Protein AF-A0A0C9XMC8-F1 (afdb_monomer_lite)

Radius of gyration: 44.48 Å; chains: 1; bounding box: 107×47×131 Å

Organism: NCBI:txid1095629

pLDDT: mean 71.6, std 22.13, range [30.22, 98.0]

Structure (mmCIF, N/CA/C/O backbone):
data_AF-A0A0C9XMC8-F1
#
_entry.id   AF-A0A0C9XMC8-F1
#
loop_
_atom_site.group_PDB
_atom_site.id
_atom_site.type_symbol
_atom_site.label_atom_id
_atom_site.label_alt_id
_atom_site.label_comp_id
_atom_site.label_asym_id
_atom_site.label_entity_id
_atom_site.label_seq_id
_atom_site.pdbx_PDB_ins_code
_atom_site.Cartn_x
_atom_site.Cartn_y
_atom_site.Cartn_z
_atom_site.occupancy
_atom_site.B_iso_or_equiv
_atom_site.auth_seq_id
_atom_site.auth_comp_id
_atom_site.auth_asym_id
_atom_site.auth_atom_id
_atom_site.pdbx_PDB_model_num
ATOM 1 N N . MET A 1 1 ? -5.972 -14.974 -23.948 1.00 45.59 1 MET A N 1
ATOM 2 C CA . MET A 1 1 ? -4.633 -14.957 -24.585 1.00 45.59 1 MET A CA 1
ATOM 3 C C . MET A 1 1 ? -3.769 -16.011 -23.900 1.00 45.59 1 MET A C 1
ATOM 5 O O . MET A 1 1 ? -3.705 -15.990 -22.681 1.00 45.59 1 MET A O 1
ATOM 9 N N . LYS A 1 2 ? -3.179 -16.973 -24.629 1.00 51.84 2 LYS A N 1
ATOM 10 C CA . LYS A 1 2 ? -2.285 -17.983 -24.025 1.00 51.84 2 LYS A CA 1
ATOM 11 C C . LYS A 1 2 ? -0.935 -17.328 -23.718 1.00 51.84 2 LYS A C 1
ATOM 13 O O . LYS A 1 2 ? -0.284 -16.834 -24.636 1.00 51.84 2 LYS A O 1
ATOM 18 N N . GLU A 1 3 ? -0.540 -17.293 -22.449 1.00 56.00 3 GLU A N 1
ATOM 19 C CA . GLU A 1 3 ? 0.752 -16.744 -22.026 1.00 56.00 3 GLU A CA 1
ATOM 20 C C . GLU A 1 3 ? 1.892 -17.591 -22.616 1.00 56.00 3 GLU A C 1
ATOM 22 O O . GLU A 1 3 ? 1.978 -18.793 -22.362 1.00 56.00 3 GLU A O 1
ATOM 27 N N . LYS A 1 4 ? 2.755 -16.989 -23.447 1.00 62.94 4 LYS A N 1
ATOM 28 C CA . LYS A 1 4 ? 3.927 -17.680 -24.005 1.00 62.94 4 LYS A CA 1
ATOM 29 C C . LYS A 1 4 ? 5.036 -17.725 -22.946 1.00 62.94 4 LYS A C 1
ATOM 31 O O . LYS A 1 4 ? 5.539 -16.684 -22.524 1.00 62.94 4 LYS A O 1
ATOM 36 N N . LEU A 1 5 ? 5.416 -18.930 -22.525 1.00 68.81 5 LEU A N 1
ATOM 37 C CA . LEU A 1 5 ? 6.548 -19.177 -21.628 1.00 68.81 5 LEU A CA 1
ATOM 38 C C . LEU A 1 5 ? 7.837 -19.339 -22.446 1.00 68.81 5 LEU A C 1
ATOM 40 O O . LEU A 1 5 ? 7.847 -20.063 -23.442 1.00 68.81 5 LEU A O 1
ATOM 44 N N . ALA A 1 6 ? 8.927 -18.700 -22.014 1.00 74.00 6 ALA A N 1
ATOM 45 C CA . ALA A 1 6 ? 10.247 -18.824 -22.635 1.00 74.00 6 ALA A CA 1
ATOM 46 C C . ALA A 1 6 ? 11.312 -19.105 -21.566 1.00 74.00 6 ALA A C 1
ATOM 48 O O . ALA A 1 6 ? 11.229 -18.605 -20.448 1.00 74.00 6 ALA A O 1
ATOM 49 N N . CYS A 1 7 ? 12.327 -19.916 -21.873 1.00 83.12 7 CYS A N 1
ATOM 50 C CA . CYS A 1 7 ? 13.406 -20.176 -20.920 1.00 83.12 7 CYS A CA 1
ATOM 51 C C . CYS A 1 7 ? 14.467 -19.068 -20.937 1.00 83.12 7 CYS A C 1
ATOM 53 O O . CYS A 1 7 ? 14.731 -18.467 -21.982 1.00 83.12 7 CYS A O 1
ATOM 55 N N . SER A 1 8 ? 15.128 -18.852 -19.795 1.00 79.50 8 SER A N 1
ATOM 56 C CA . SER A 1 8 ? 16.166 -17.819 -19.626 1.00 79.50 8 SER A CA 1
ATOM 57 C C . SER A 1 8 ? 17.253 -17.873 -20.706 1.00 79.50 8 SER A C 1
ATOM 59 O O . SER A 1 8 ? 17.613 -16.850 -21.278 1.00 79.50 8 SER A O 1
ATOM 61 N N . ARG A 1 9 ? 17.712 -19.074 -21.077 1.00 76.00 9 ARG A N 1
ATOM 62 C CA . ARG A 1 9 ? 18.725 -19.265 -22.131 1.00 76.00 9 ARG A CA 1
ATOM 63 C C . ARG A 1 9 ? 18.250 -18.849 -23.522 1.00 76.00 9 ARG A C 1
ATOM 65 O O . ARG A 1 9 ? 19.042 -18.321 -24.301 1.00 76.00 9 ARG A O 1
ATOM 72 N N . CYS A 1 10 ? 16.989 -19.102 -23.864 1.00 80.12 10 CYS A N 1
ATOM 73 C CA . CYS A 1 10 ? 16.450 -18.681 -25.160 1.00 80.12 10 CYS A CA 1
ATOM 74 C C . CYS A 1 10 ? 16.276 -17.160 -25.206 1.00 80.12 10 CYS A C 1
ATOM 76 O O . CYS A 1 10 ? 16.631 -16.555 -26.210 1.00 80.12 10 CYS A O 1
ATOM 78 N N . ILE A 1 11 ? 15.870 -16.545 -24.089 1.00 76.94 11 ILE A N 1
ATOM 79 C CA . ILE A 1 11 ? 15.802 -15.084 -23.945 1.00 76.94 11 ILE A CA 1
ATOM 80 C C . ILE A 1 11 ? 17.193 -14.460 -24.129 1.00 76.94 11 ILE A C 1
ATOM 82 O O . ILE A 1 11 ? 17.361 -13.580 -24.967 1.00 76.94 11 ILE A O 1
ATOM 86 N N . SER A 1 12 ? 18.216 -14.956 -23.423 1.00 76.56 12 SER A N 1
ATOM 87 C CA . SER A 1 12 ? 19.584 -14.421 -23.520 1.00 76.56 12 SER A CA 1
ATOM 88 C C . SER A 1 12 ? 20.231 -14.605 -24.894 1.00 76.56 12 SER A C 1
ATOM 90 O O . SER A 1 12 ? 21.134 -13.852 -25.240 1.00 76.56 12 SER A O 1
ATOM 92 N N . SER A 1 13 ? 19.800 -15.604 -25.669 1.00 72.69 13 SER A N 1
ATOM 93 C CA . SER A 1 13 ? 20.339 -15.879 -27.009 1.00 72.69 13 SER A CA 1
ATOM 94 C C . SER A 1 13 ? 19.481 -15.333 -28.152 1.00 72.69 13 SER A C 1
ATOM 96 O O . SER A 1 13 ? 19.844 -15.537 -29.306 1.00 72.69 13 SER A O 1
ATOM 98 N N . GLY A 1 14 ? 18.353 -14.675 -27.857 1.00 70.44 14 GLY A N 1
ATOM 99 C CA . GLY A 1 14 ? 17.421 -14.174 -28.874 1.00 70.44 14 GLY A CA 1
ATOM 100 C C . GLY A 1 14 ? 16.811 -15.267 -29.761 1.00 70.44 14 GLY A C 1
ATOM 101 O O . GLY A 1 14 ? 16.348 -14.977 -30.858 1.00 70.44 14 GLY A O 1
ATOM 102 N N . ALA A 1 15 ? 16.839 -16.525 -29.317 1.00 70.50 15 ALA A N 1
ATOM 103 C CA . ALA A 1 15 ? 16.387 -17.669 -30.100 1.00 70.50 15 ALA A CA 1
ATOM 104 C C . ALA A 1 15 ? 14.939 -18.041 -29.770 1.00 70.50 15 ALA A C 1
ATOM 106 O O . ALA A 1 15 ? 14.489 -17.894 -28.630 1.00 70.50 15 ALA A O 1
ATOM 107 N N . GLU A 1 16 ? 14.227 -18.595 -30.751 1.00 75.69 16 GLU A N 1
ATOM 108 C CA . GLU A 1 16 ? 12.848 -19.033 -30.560 1.00 75.69 16 GLU A CA 1
ATOM 109 C C . GLU A 1 16 ? 12.764 -20.159 -29.513 1.00 75.69 16 GLU A C 1
ATOM 111 O O . GLU A 1 16 ? 13.462 -21.175 -29.585 1.00 75.69 16 GLU A O 1
ATOM 116 N N . CYS A 1 17 ? 11.915 -19.959 -28.502 1.00 77.31 17 CYS A N 1
ATOM 117 C CA . CYS A 1 17 ? 11.718 -20.915 -27.420 1.00 77.31 17 CYS A CA 1
ATOM 118 C C . CYS A 1 17 ? 10.438 -21.714 -27.663 1.00 77.31 17 CYS A C 1
ATOM 120 O O . CYS A 1 17 ? 9.347 -21.288 -27.285 1.00 77.31 17 CYS A O 1
ATOM 122 N N . GLN A 1 18 ? 10.572 -22.879 -28.294 1.00 78.31 18 GLN A N 1
ATOM 123 C CA . GLN A 1 18 ? 9.450 -23.793 -28.482 1.00 78.31 18 GLN A CA 1
ATOM 124 C C . GLN A 1 18 ? 9.237 -24.614 -27.204 1.00 78.31 18 GLN A C 1
ATOM 126 O O . GLN A 1 18 ? 10.122 -25.348 -26.747 1.00 78.31 18 GLN A O 1
ATOM 131 N N . THR A 1 19 ? 8.063 -24.435 -26.597 1.00 72.06 19 THR A N 1
ATOM 132 C CA . THR A 1 19 ? 7.581 -25.210 -25.453 1.00 72.06 19 THR A CA 1
ATOM 133 C C . THR A 1 19 ? 6.267 -25.877 -25.845 1.00 72.06 19 THR A C 1
ATOM 135 O O . THR A 1 19 ? 5.323 -25.223 -26.287 1.00 72.06 19 THR A O 1
ATOM 138 N N . THR A 1 20 ? 6.199 -27.201 -25.723 1.00 64.25 20 THR A N 1
ATOM 139 C CA . THR A 1 20 ? 4.927 -27.924 -25.805 1.00 64.25 20 THR A CA 1
ATOM 140 C C . THR A 1 20 ? 4.232 -27.818 -24.453 1.00 64.25 20 THR A C 1
ATOM 142 O O . THR A 1 20 ? 4.881 -27.856 -23.409 1.00 64.25 20 THR A O 1
ATOM 145 N N . THR A 1 21 ? 2.908 -27.658 -24.454 1.00 57.22 21 THR A N 1
ATOM 146 C CA . THR A 1 21 ? 2.098 -27.296 -23.270 1.00 57.22 21 THR A CA 1
ATOM 147 C C . THR A 1 21 ? 2.203 -28.303 -22.116 1.00 57.22 21 THR A C 1
ATOM 149 O O . THR A 1 21 ? 1.808 -28.009 -20.995 1.00 57.22 21 THR A O 1
ATOM 152 N N . THR A 1 22 ? 2.757 -29.484 -22.383 1.00 57.31 22 THR A N 1
ATOM 153 C CA . THR A 1 22 ? 2.917 -30.599 -21.449 1.00 57.31 22 THR A CA 1
ATOM 154 C C . THR A 1 22 ? 4.345 -30.773 -20.918 1.00 57.31 22 THR A C 1
ATOM 156 O O . THR A 1 22 ? 4.555 -31.600 -20.031 1.00 57.31 22 THR A O 1
ATOM 159 N N . ARG A 1 23 ? 5.344 -30.021 -21.408 1.00 62.91 23 ARG A N 1
ATOM 160 C CA . ARG A 1 23 ? 6.753 -30.192 -21.006 1.00 62.91 23 ARG A CA 1
ATOM 161 C C . ARG A 1 23 ? 7.266 -29.045 -20.138 1.00 62.91 23 ARG A C 1
ATOM 163 O O . ARG A 1 23 ? 7.164 -27.876 -20.490 1.00 62.91 23 ARG A O 1
ATOM 170 N N . LYS A 1 24 ? 7.925 -29.406 -19.028 1.00 69.25 24 LYS A N 1
ATOM 171 C CA . LYS A 1 24 ? 8.635 -28.483 -18.116 1.00 69.25 24 LYS A CA 1
ATOM 172 C C . LYS A 1 24 ? 9.962 -27.949 -18.688 1.00 69.25 24 LYS A C 1
ATOM 174 O O . LYS A 1 24 ? 10.669 -27.214 -18.007 1.00 69.25 24 LYS A O 1
ATOM 179 N N . SER A 1 25 ? 10.322 -28.319 -19.916 1.00 74.31 25 SER A N 1
ATOM 180 C CA . SER A 1 25 ? 11.564 -27.923 -20.584 1.00 74.31 25 SER A CA 1
ATOM 181 C C . SER A 1 25 ? 11.313 -27.572 -22.049 1.00 74.31 25 SER A C 1
ATOM 183 O O . SER A 1 25 ? 10.471 -28.181 -22.706 1.00 74.31 25 SER A O 1
ATOM 185 N N . CYS A 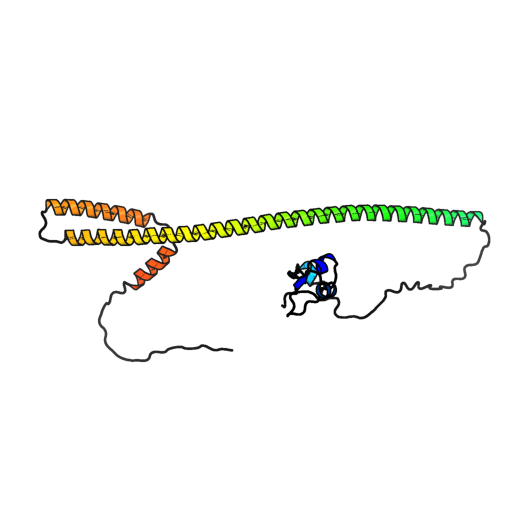1 26 ? 12.063 -26.603 -22.583 1.00 84.25 26 CYS A N 1
ATOM 186 C CA . CYS A 1 26 ? 12.040 -26.305 -24.015 1.00 84.25 26 CYS A CA 1
ATOM 187 C C . CYS A 1 26 ? 12.845 -27.341 -24.813 1.00 84.25 26 CYS A C 1
ATOM 189 O O . CYS A 1 26 ? 13.762 -27.989 -24.287 1.00 84.25 26 CYS A O 1
ATOM 191 N N . ASP A 1 27 ? 12.546 -27.474 -26.104 1.00 79.25 27 ASP A N 1
ATOM 192 C CA . ASP A 1 27 ? 13.184 -28.485 -26.959 1.00 79.25 27 ASP A CA 1
ATOM 193 C C . ASP A 1 27 ? 14.699 -28.290 -27.074 1.00 79.25 27 ASP A C 1
ATOM 195 O O . ASP A 1 27 ? 15.456 -29.258 -27.140 1.00 79.25 27 ASP A O 1
ATOM 199 N N . ARG A 1 28 ? 15.172 -27.041 -27.005 1.00 78.81 28 ARG A N 1
ATOM 200 C CA . ARG A 1 28 ? 16.604 -26.722 -27.057 1.00 78.81 28 ARG A CA 1
ATOM 201 C C . ARG A 1 28 ? 17.357 -27.215 -25.821 1.00 78.81 28 ARG A C 1
ATOM 203 O O . ARG A 1 28 ? 18.409 -27.835 -25.955 1.00 78.81 28 ARG A O 1
ATOM 210 N N . CYS A 1 29 ? 16.806 -26.987 -24.629 1.00 81.50 29 CYS A N 1
ATOM 211 C CA . CYS A 1 29 ? 17.383 -27.499 -23.384 1.00 81.50 29 CYS A CA 1
ATOM 212 C C . CYS A 1 29 ? 17.305 -29.030 -23.318 1.00 81.50 29 CYS A C 1
ATOM 214 O O . CYS A 1 29 ? 18.242 -29.672 -22.851 1.00 81.50 29 CYS A O 1
ATOM 216 N N . THR A 1 30 ? 16.227 -29.610 -23.852 1.00 78.94 30 THR A N 1
ATOM 217 C CA . THR A 1 30 ? 16.040 -31.065 -23.914 1.00 78.94 30 THR A CA 1
ATOM 218 C C . THR A 1 30 ? 17.081 -31.722 -24.827 1.00 78.94 30 THR A C 1
ATOM 220 O O . THR A 1 30 ? 17.735 -32.677 -24.416 1.00 78.94 30 THR A O 1
ATOM 223 N N . LYS A 1 31 ? 17.322 -31.165 -26.025 1.00 79.88 31 LYS A N 1
ATOM 224 C CA . LYS A 1 31 ? 18.364 -31.644 -26.954 1.00 79.88 31 LYS A CA 1
ATOM 225 C C . LYS A 1 31 ? 19.772 -31.546 -26.367 1.00 79.88 31 LYS A C 1
ATOM 227 O O . LYS A 1 31 ? 20.597 -32.415 -26.615 1.00 79.88 31 LYS A O 1
ATOM 232 N N . GLN A 1 32 ? 20.040 -30.505 -25.582 1.00 79.12 32 GLN A N 1
ATOM 233 C CA . GLN A 1 32 ? 21.349 -30.287 -24.964 1.00 79.12 32 GLN A CA 1
ATOM 234 C C . GLN A 1 32 ? 21.519 -30.989 -23.603 1.00 79.12 32 GLN A C 1
ATOM 236 O O . GLN A 1 32 ? 22.592 -30.883 -23.022 1.00 79.12 32 GLN A O 1
ATOM 241 N N . LYS A 1 33 ? 20.499 -31.702 -23.092 1.00 77.88 33 LYS A N 1
ATOM 242 C CA . LYS A 1 33 ? 20.486 -32.334 -21.753 1.00 77.88 33 LYS A CA 1
ATOM 243 C C . LYS A 1 33 ? 20.882 -31.373 -20.619 1.00 77.88 33 LYS A C 1
ATOM 245 O O . LYS A 1 33 ? 21.587 -31.739 -19.685 1.00 77.88 33 LYS A O 1
ATOM 250 N N . VAL A 1 34 ? 20.424 -30.128 -20.705 1.00 77.44 34 VAL A N 1
ATOM 251 C CA . VAL A 1 34 ? 20.727 -29.057 -19.741 1.00 77.44 34 VAL A CA 1
ATOM 252 C C . VAL A 1 34 ? 19.468 -28.622 -19.003 1.00 77.44 34 VAL A C 1
ATOM 254 O O . VAL A 1 34 ? 18.362 -28.692 -19.544 1.00 77.44 34 VAL A O 1
ATOM 257 N N . SER A 1 35 ? 19.639 -28.131 -17.774 1.00 75.62 35 SER A N 1
ATOM 258 C CA . SER A 1 35 ? 18.533 -27.613 -16.968 1.00 75.62 35 SER A CA 1
ATOM 259 C C . SER A 1 35 ? 17.815 -26.459 -17.680 1.00 75.62 35 SER A C 1
ATOM 261 O O . SER A 1 35 ? 18.428 -25.604 -18.330 1.00 75.62 35 SER A O 1
ATOM 263 N N . CYS A 1 36 ? 16.483 -26.468 -17.595 1.00 80.50 36 CYS A N 1
ATOM 264 C CA . CYS A 1 36 ? 15.616 -25.493 -18.242 1.00 80.50 36 CYS A CA 1
ATOM 265 C C . CYS A 1 36 ? 14.831 -24.720 -17.183 1.00 80.50 36 CYS A C 1
ATOM 267 O O . CYS A 1 36 ? 14.007 -25.302 -16.483 1.00 80.50 36 CYS A O 1
ATOM 269 N N . SER A 1 37 ? 15.067 -23.412 -17.097 1.00 80.25 37 SER A N 1
ATOM 270 C CA . SER A 1 37 ? 14.304 -22.515 -16.227 1.00 80.25 37 SER A CA 1
ATOM 271 C C . SER A 1 37 ? 13.338 -21.709 -17.087 1.00 80.25 37 SER A C 1
ATOM 273 O O . SER A 1 37 ? 13.735 -20.727 -17.722 1.00 80.25 37 SER A O 1
ATOM 275 N N . LEU A 1 38 ? 12.091 -22.174 -17.167 1.00 73.00 38 LEU A N 1
ATOM 276 C CA . LEU A 1 38 ? 11.005 -21.457 -17.832 1.00 73.00 38 LEU A CA 1
ATOM 277 C C . LEU A 1 38 ? 10.623 -20.238 -16.993 1.00 73.00 38 LEU A C 1
ATOM 279 O O . LEU A 1 38 ? 10.340 -20.363 -15.805 1.00 73.00 38 LEU A O 1
ATOM 283 N N . VAL A 1 39 ? 10.619 -19.066 -17.618 1.00 71.50 39 VAL A N 1
ATOM 284 C CA . VAL A 1 39 ? 10.210 -17.806 -16.999 1.00 71.50 39 VAL A CA 1
ATOM 285 C C . VAL A 1 39 ? 9.115 -17.164 -17.848 1.00 71.50 39 VAL A C 1
ATOM 287 O O . VAL A 1 39 ? 8.999 -17.408 -19.053 1.00 71.50 39 VAL A O 1
ATOM 290 N N . LYS A 1 40 ? 8.268 -16.351 -17.218 1.00 63.28 40 LYS A N 1
ATOM 291 C CA . LYS A 1 40 ? 7.254 -15.577 -17.935 1.00 63.28 40 LYS A CA 1
ATOM 292 C C . LYS A 1 40 ? 7.974 -14.531 -18.789 1.00 63.28 40 LYS A C 1
ATOM 294 O O . LYS A 1 40 ? 8.750 -13.737 -18.262 1.00 63.28 40 LYS A O 1
ATOM 299 N N . ALA A 1 41 ? 7.781 -14.575 -20.107 1.00 57.12 41 ALA A N 1
ATOM 300 C CA . ALA A 1 41 ? 8.487 -13.675 -21.013 1.00 57.12 41 ALA A CA 1
ATOM 301 C C . ALA A 1 41 ? 8.024 -12.219 -20.785 1.00 57.12 41 ALA A C 1
ATOM 303 O O . ALA A 1 41 ? 6.812 -11.980 -20.730 1.00 57.12 41 ALA A O 1
ATOM 304 N N . PRO A 1 42 ? 8.946 -11.243 -20.664 1.00 51.94 42 PRO A N 1
ATOM 305 C CA . PRO A 1 42 ? 8.578 -9.840 -20.516 1.00 51.94 42 PRO A CA 1
ATOM 306 C C . PRO A 1 42 ? 7.847 -9.315 -21.772 1.00 51.94 42 PRO A C 1
ATOM 308 O O . PRO A 1 42 ? 8.076 -9.826 -22.875 1.00 51.94 42 PRO A O 1
ATOM 311 N N . PRO A 1 43 ? 6.979 -8.290 -21.641 1.00 52.91 43 PRO A N 1
ATOM 312 C CA . PRO A 1 43 ? 6.113 -7.810 -22.727 1.00 52.91 43 PRO A CA 1
ATOM 313 C C . PRO A 1 43 ? 6.869 -7.384 -23.995 1.00 52.91 43 PRO A C 1
ATOM 315 O O . PRO A 1 43 ? 6.352 -7.534 -25.098 1.00 52.91 43 PRO A O 1
ATOM 318 N N . SER A 1 44 ? 8.120 -6.933 -23.855 1.00 51.81 44 SER A N 1
ATOM 319 C CA . SER A 1 44 ? 8.994 -6.501 -24.955 1.00 51.81 44 SER A CA 1
ATOM 320 C C . SER A 1 44 ? 9.389 -7.611 -25.940 1.00 51.81 44 SER A C 1
ATOM 322 O O . SER A 1 44 ? 9.849 -7.302 -27.034 1.00 51.81 44 SER A O 1
ATOM 324 N N . HIS A 1 45 ? 9.193 -8.888 -25.593 1.00 48.84 45 HIS A N 1
ATOM 325 C CA . HIS A 1 45 ? 9.479 -10.033 -26.470 1.00 48.84 45 HIS A CA 1
ATOM 326 C C . HIS A 1 45 ? 8.223 -10.748 -26.987 1.00 48.84 45 HIS A C 1
ATOM 328 O O . HIS A 1 45 ? 8.331 -11.681 -27.785 1.00 48.84 45 HIS A O 1
ATOM 334 N N . GLN A 1 46 ? 7.022 -10.323 -26.576 1.00 50.19 46 GLN A N 1
ATOM 335 C CA . GLN A 1 46 ? 5.780 -10.922 -27.078 1.00 50.19 46 GLN A CA 1
ATOM 336 C C . GLN A 1 46 ? 5.494 -10.505 -28.530 1.00 50.19 46 GLN A C 1
ATOM 338 O O . GLN A 1 46 ? 4.993 -11.316 -29.310 1.00 50.19 46 GLN A O 1
ATOM 343 N N . THR A 1 47 ? 5.907 -9.297 -28.923 1.00 43.34 47 THR A N 1
ATOM 344 C CA . THR A 1 47 ? 5.736 -8.760 -30.284 1.00 43.34 47 THR A CA 1
ATOM 345 C C . THR A 1 47 ? 6.672 -9.419 -31.304 1.00 43.34 47 THR A C 1
ATOM 347 O O . THR A 1 47 ? 6.308 -9.593 -32.464 1.00 43.34 47 THR A O 1
ATOM 350 N N . SER A 1 48 ? 7.853 -9.883 -30.879 1.00 45.25 48 SER A N 1
ATOM 351 C CA . SER A 1 48 ? 8.826 -10.550 -31.763 1.00 45.25 48 SER A CA 1
ATOM 352 C C . SER A 1 48 ? 8.399 -11.962 -32.190 1.00 45.25 48 SER A C 1
ATOM 354 O O . SER A 1 48 ? 8.924 -12.495 -33.161 1.00 45.25 48 SER A O 1
ATOM 356 N N . LEU A 1 49 ? 7.427 -12.567 -31.496 1.00 44.09 49 LEU A N 1
ATOM 357 C CA . LEU A 1 49 ? 6.944 -13.933 -31.745 1.00 44.09 49 LEU A CA 1
ATOM 358 C C . LEU A 1 49 ? 5.661 -13.997 -32.595 1.00 44.09 49 LEU A C 1
ATOM 360 O O . LEU A 1 49 ? 5.044 -15.063 -32.673 1.00 44.09 49 LEU A O 1
ATOM 364 N N . GLN A 1 50 ? 5.225 -12.884 -33.195 1.00 40.56 50 GLN A N 1
ATOM 365 C CA . GLN A 1 50 ? 4.131 -12.869 -34.181 1.00 40.56 50 GLN A CA 1
ATOM 366 C C . GLN A 1 50 ? 4.574 -12.495 -35.604 1.00 40.56 50 GLN A C 1
ATOM 368 O O . GLN A 1 50 ? 3.825 -12.763 -36.537 1.00 40.56 50 GLN A O 1
ATOM 373 N N . LEU A 1 51 ? 5.787 -11.963 -35.806 1.00 37.06 51 LEU A N 1
ATOM 374 C CA . LEU A 1 51 ? 6.237 -11.531 -37.138 1.00 37.06 51 LEU A CA 1
ATOM 375 C C . LEU A 1 51 ? 6.986 -12.584 -37.971 1.00 37.06 51 LEU A C 1
ATOM 377 O O . LEU A 1 51 ? 7.201 -12.351 -39.152 1.00 37.06 51 LEU A O 1
ATOM 381 N N . PHE A 1 52 ? 7.325 -13.754 -37.422 1.00 38.88 52 PHE A N 1
ATOM 382 C CA . PHE A 1 52 ? 8.030 -14.806 -38.181 1.00 38.88 52 PHE A CA 1
ATOM 383 C C . PHE A 1 52 ? 7.119 -15.922 -38.721 1.00 38.88 52 PHE A C 1
ATOM 385 O O . PHE A 1 52 ? 7.597 -16.935 -39.220 1.00 38.88 52 PHE A O 1
ATOM 392 N N . GLY A 1 53 ? 5.795 -15.743 -38.645 1.00 36.91 53 GLY A N 1
ATOM 393 C CA . GLY A 1 53 ? 4.817 -16.757 -39.055 1.00 36.91 53 GLY A CA 1
ATOM 394 C C . GLY A 1 53 ? 4.302 -16.667 -40.495 1.00 36.91 53 GLY A C 1
ATOM 395 O O . GLY A 1 53 ? 3.521 -17.529 -40.887 1.00 36.91 53 GLY A O 1
ATOM 396 N N . ARG A 1 54 ? 4.675 -15.653 -41.287 1.00 38.50 54 ARG A N 1
ATOM 397 C CA . ARG A 1 54 ? 4.237 -15.513 -42.688 1.00 38.50 54 ARG A CA 1
ATOM 398 C C . ARG A 1 54 ? 5.265 -14.734 -43.508 1.00 38.50 54 ARG A C 1
ATOM 400 O O . ARG A 1 54 ? 5.673 -13.656 -43.096 1.00 38.50 54 ARG A O 1
ATOM 407 N N . SER A 1 55 ? 5.558 -15.260 -44.699 1.00 33.50 55 SER A N 1
ATOM 408 C CA . SER A 1 55 ? 6.539 -14.789 -45.695 1.00 33.50 55 SER A CA 1
ATOM 409 C C . SER A 1 55 ? 7.944 -15.304 -45.374 1.00 33.50 55 SER A C 1
ATOM 411 O O . SER A 1 55 ? 8.569 -14.904 -44.405 1.00 33.50 55 SER A O 1
ATOM 413 N N . GLY A 1 56 ? 8.435 -16.329 -46.062 1.00 34.75 56 GLY A N 1
ATOM 414 C CA . GLY A 1 56 ? 8.622 -16.289 -47.507 1.00 34.75 56 GLY A CA 1
ATOM 415 C C . GLY A 1 56 ? 10.013 -15.719 -47.737 1.00 34.75 56 GLY A C 1
ATOM 416 O O . GLY A 1 56 ? 10.231 -14.527 -47.575 1.00 34.75 56 GLY A O 1
ATOM 417 N N . VAL A 1 57 ? 10.950 -16.621 -48.005 1.00 45.72 57 VAL A N 1
ATOM 418 C CA . VAL A 1 57 ? 12.343 -16.353 -48.356 1.00 45.72 57 VAL A CA 1
ATOM 419 C C . VAL A 1 57 ? 12.444 -15.167 -49.315 1.00 45.72 57 VAL A C 1
ATOM 421 O O . VAL A 1 57 ? 11.947 -15.247 -50.431 1.00 45.72 57 VAL A O 1
ATOM 424 N N . THR A 1 58 ? 13.164 -14.124 -48.915 1.00 33.94 58 THR A N 1
ATOM 425 C CA . THR A 1 58 ? 13.908 -13.281 -49.855 1.00 33.94 58 THR A CA 1
ATOM 426 C C . THR A 1 58 ? 15.259 -12.964 -49.233 1.00 33.94 58 THR A C 1
ATOM 428 O O . THR A 1 58 ? 15.366 -12.152 -48.312 1.00 33.94 58 THR A O 1
ATOM 431 N N . GLN A 1 59 ? 16.290 -13.651 -49.728 1.00 35.12 59 GLN A N 1
ATOM 432 C CA . GLN A 1 59 ? 17.659 -13.158 -49.679 1.00 35.12 59 GLN A CA 1
ATOM 433 C C . GLN A 1 59 ? 17.657 -11.736 -50.243 1.00 35.12 59 GLN A C 1
ATOM 435 O O . GLN A 1 59 ? 17.216 -11.518 -51.369 1.00 35.12 59 GLN A O 1
ATOM 440 N N . ALA A 1 60 ? 18.158 -10.774 -49.476 1.00 32.91 60 ALA A N 1
ATOM 441 C CA . ALA A 1 60 ? 18.640 -9.536 -50.059 1.00 32.91 60 ALA A CA 1
ATOM 442 C C . ALA A 1 60 ? 19.954 -9.869 -50.779 1.00 32.91 60 ALA A C 1
ATOM 444 O O . ALA A 1 60 ? 21.040 -9.769 -50.210 1.00 32.91 60 ALA A O 1
ATOM 445 N N . GLU A 1 61 ? 19.837 -10.352 -52.015 1.00 33.56 61 GLU A N 1
ATOM 446 C CA . GLU A 1 61 ? 20.922 -10.277 -52.981 1.00 33.56 61 GLU A CA 1
ATOM 447 C C . GLU A 1 61 ? 21.202 -8.795 -53.231 1.00 33.56 61 GLU A C 1
ATOM 449 O O . GLU A 1 61 ? 20.345 -8.041 -53.697 1.00 33.56 61 GLU A O 1
ATOM 454 N N . VAL A 1 62 ? 22.415 -8.365 -52.897 1.00 34.25 62 VAL A N 1
ATOM 455 C CA . VAL A 1 62 ? 22.960 -7.086 -53.346 1.00 34.25 62 VAL A CA 1
ATOM 456 C C . VAL A 1 62 ? 23.195 -7.220 -54.850 1.00 34.25 62 VAL A C 1
ATOM 458 O O . VAL A 1 62 ? 24.274 -7.587 -55.303 1.00 34.25 62 VAL A O 1
ATOM 461 N N . SER A 1 63 ? 22.141 -6.978 -55.625 1.00 32.41 63 SER A N 1
ATOM 462 C CA . SER A 1 63 ? 22.213 -6.806 -57.071 1.00 32.41 63 SER A CA 1
ATOM 463 C C . SER A 1 63 ? 22.828 -5.442 -57.367 1.00 32.41 63 SER A C 1
ATOM 465 O O . SER A 1 63 ? 22.166 -4.407 -57.292 1.00 32.41 63 SER A O 1
ATOM 467 N N . THR A 1 64 ? 24.111 -5.426 -57.716 1.00 40.38 64 THR A N 1
ATOM 468 C CA . THR A 1 64 ? 24.740 -4.283 -58.381 1.00 40.38 64 THR A CA 1
ATOM 469 C C . THR A 1 64 ? 24.172 -4.174 -59.796 1.00 40.38 64 THR A C 1
ATOM 471 O O . THR A 1 64 ? 24.690 -4.769 -60.739 1.00 40.38 64 THR A O 1
ATOM 474 N N . SER A 1 65 ? 23.072 -3.434 -59.940 1.00 35.94 65 SER A N 1
ATOM 475 C CA . SER A 1 65 ? 22.519 -3.038 -61.236 1.00 35.94 65 SER A CA 1
ATOM 476 C C . SER A 1 65 ? 23.461 -2.030 -61.898 1.00 35.94 65 SER A C 1
ATOM 478 O O . SER A 1 65 ? 23.385 -0.826 -61.656 1.00 35.94 65 SER A O 1
ATOM 480 N N . SER A 1 66 ? 24.352 -2.542 -62.744 1.00 44.28 66 SER A N 1
ATOM 481 C CA . SER A 1 66 ? 25.123 -1.757 -63.704 1.00 44.28 66 SER A CA 1
ATOM 482 C C . SER A 1 66 ? 24.183 -1.286 -64.817 1.00 44.28 66 SER A C 1
ATOM 484 O O . SER A 1 66 ? 23.945 -1.989 -65.798 1.00 44.28 66 SER A O 1
ATOM 486 N N . GLN A 1 67 ? 23.583 -0.107 -64.640 1.00 40.88 67 GLN A N 1
ATOM 487 C CA . GLN A 1 67 ? 22.862 0.578 -65.708 1.00 40.88 67 GLN A CA 1
ATOM 488 C C . GLN A 1 67 ? 23.890 1.225 -66.642 1.00 40.88 67 GLN A C 1
ATOM 490 O O . GLN A 1 67 ? 24.418 2.304 -66.379 1.00 40.88 67 GLN A O 1
ATOM 495 N N . GLN A 1 68 ? 24.167 0.550 -67.756 1.00 44.22 68 GLN A N 1
ATOM 496 C CA . GLN A 1 68 ? 24.768 1.174 -68.927 1.00 44.22 68 GLN A CA 1
ATOM 497 C C . GLN A 1 68 ? 23.785 2.215 -69.473 1.00 44.22 68 GLN A C 1
ATOM 499 O O . GLN A 1 68 ? 22.776 1.886 -70.093 1.00 44.22 68 GLN A O 1
ATOM 504 N N . HIS A 1 69 ? 24.073 3.491 -69.235 1.00 37.56 69 HIS A N 1
ATOM 505 C CA . HIS A 1 69 ? 23.624 4.564 -70.109 1.00 37.56 69 HIS A CA 1
ATOM 506 C C . HIS A 1 69 ? 24.789 4.932 -71.013 1.00 37.56 69 HIS A C 1
ATOM 508 O O . HIS A 1 69 ? 25.768 5.542 -70.588 1.00 37.56 69 HIS A O 1
ATOM 514 N N . GLY A 1 70 ? 24.669 4.527 -72.276 1.00 48.12 70 GLY A N 1
ATOM 515 C CA . GLY A 1 70 ? 25.501 5.041 -73.345 1.00 48.12 70 GLY A CA 1
ATOM 516 C C . GLY A 1 70 ? 25.295 6.547 -73.462 1.00 48.12 70 GLY A C 1
ATOM 517 O O . GLY A 1 70 ? 24.242 7.015 -73.889 1.00 48.12 70 GLY A O 1
ATOM 518 N N . ARG A 1 71 ? 26.325 7.305 -73.097 1.00 42.38 71 ARG A N 1
ATOM 519 C CA . ARG A 1 71 ? 26.597 8.609 -73.691 1.00 42.38 71 ARG A CA 1
ATOM 520 C C . ARG A 1 71 ? 28.023 8.568 -74.207 1.00 42.38 71 ARG A C 1
ATOM 522 O O . ARG A 1 71 ? 28.973 8.537 -73.432 1.00 42.38 71 ARG A O 1
ATOM 529 N N . ASN A 1 72 ? 28.136 8.528 -75.531 1.00 46.56 72 ASN A N 1
ATOM 530 C CA . ASN A 1 72 ? 29.341 8.937 -76.229 1.00 46.56 72 ASN A CA 1
ATOM 531 C C . ASN A 1 72 ? 29.643 10.375 -75.803 1.00 46.56 72 ASN A C 1
ATOM 533 O O . ASN A 1 72 ? 28.867 11.280 -76.104 1.00 46.56 72 ASN A O 1
ATOM 537 N N . VAL A 1 73 ? 30.748 10.567 -75.093 1.00 45.34 73 VAL A N 1
ATOM 538 C CA . VAL A 1 73 ? 31.432 11.853 -75.024 1.00 45.34 73 VAL A CA 1
ATOM 539 C C . VAL A 1 73 ? 32.847 11.578 -75.487 1.00 45.34 73 VAL A C 1
ATOM 541 O O . VAL A 1 73 ? 33.509 10.647 -75.022 1.00 45.34 73 VAL A O 1
ATOM 544 N N . GLU A 1 74 ? 33.224 12.327 -76.509 1.00 38.91 74 GLU A N 1
ATOM 545 C CA . GLU A 1 74 ? 34.455 12.197 -77.255 1.00 38.91 74 GLU A CA 1
ATOM 546 C C . GLU A 1 74 ? 35.664 12.215 -76.326 1.00 38.91 74 GLU A C 1
ATOM 548 O O . GLU A 1 74 ? 35.781 12.977 -75.366 1.00 38.91 74 GLU A O 1
ATOM 553 N N . ARG A 1 75 ? 36.552 11.275 -76.613 1.00 42.44 75 ARG A N 1
ATOM 554 C CA . ARG A 1 75 ? 37.781 11.031 -75.893 1.00 42.44 75 ARG A CA 1
ATOM 555 C C . ARG A 1 75 ? 38.808 12.068 -76.351 1.00 42.44 75 ARG A C 1
ATOM 557 O O . ARG A 1 75 ? 39.553 11.801 -77.288 1.00 42.44 75 ARG A O 1
ATOM 564 N N . GLU A 1 76 ? 38.899 13.204 -75.668 1.00 43.72 76 GLU A N 1
ATOM 565 C CA . GLU A 1 76 ? 40.131 13.997 -75.683 1.00 43.72 76 GLU A CA 1
ATOM 566 C C . GLU A 1 76 ? 41.172 13.276 -74.814 1.00 43.72 76 GLU A C 1
ATOM 568 O O . GLU A 1 76 ? 41.177 13.336 -73.583 1.00 43.72 76 GLU A O 1
ATOM 573 N N . ILE A 1 77 ? 42.033 12.492 -75.470 1.00 51.56 77 ILE A N 1
ATOM 574 C CA . ILE A 1 77 ? 43.228 11.916 -74.851 1.00 51.56 77 ILE A CA 1
ATOM 575 C C . ILE A 1 77 ? 44.240 13.049 -74.698 1.00 51.56 77 ILE A C 1
ATOM 577 O O . ILE A 1 77 ? 45.027 13.324 -75.597 1.00 51.56 77 ILE A O 1
ATOM 581 N N . GLY A 1 78 ? 44.199 13.697 -73.541 1.00 51.00 78 GLY A N 1
ATOM 582 C CA . GLY A 1 78 ? 45.158 14.720 -73.138 1.00 51.00 78 GLY A CA 1
ATOM 583 C C . GLY A 1 78 ? 45.319 14.773 -71.622 1.00 51.00 78 GLY A C 1
ATOM 584 O O . GLY A 1 78 ? 45.316 15.852 -71.051 1.00 51.00 78 GLY A O 1
ATOM 585 N N . GLY A 1 79 ? 45.385 13.619 -70.950 1.00 49.47 79 GLY A N 1
ATOM 586 C CA . GLY A 1 79 ? 45.601 13.538 -69.501 1.00 49.47 79 GLY A CA 1
ATOM 587 C C . GLY A 1 79 ? 46.857 12.738 -69.191 1.00 49.47 79 GLY A C 1
ATOM 588 O O . GLY A 1 79 ? 46.928 11.552 -69.520 1.00 49.47 79 GLY A O 1
ATOM 589 N N . SER A 1 80 ? 47.845 13.391 -68.582 1.00 55.03 80 SER A N 1
ATOM 590 C CA . SER A 1 80 ? 49.114 12.787 -68.180 1.00 55.03 80 SER A CA 1
ATOM 591 C C . SER A 1 80 ? 48.870 11.654 -67.178 1.00 55.03 80 SER A C 1
ATOM 593 O O . SER A 1 80 ? 48.035 11.776 -66.283 1.00 55.03 80 SER A O 1
ATOM 595 N N . ALA A 1 81 ? 49.600 10.539 -67.292 1.00 57.16 81 ALA A N 1
ATOM 596 C CA . ALA A 1 81 ? 49.482 9.397 -66.374 1.00 57.16 81 ALA A CA 1
ATOM 597 C C . ALA A 1 81 ? 49.691 9.785 -64.892 1.00 57.16 81 ALA A C 1
ATOM 599 O O . ALA A 1 81 ? 49.173 9.114 -63.998 1.00 57.16 81 ALA A O 1
ATOM 600 N N . ASN A 1 82 ? 50.372 10.908 -64.637 1.00 59.75 82 ASN A N 1
ATOM 601 C CA . ASN A 1 82 ? 50.527 11.486 -63.304 1.00 59.75 82 ASN A CA 1
ATOM 602 C C . ASN A 1 82 ? 49.199 11.967 -62.688 1.00 59.75 82 ASN A C 1
ATOM 604 O O . ASN A 1 82 ? 48.995 11.763 -61.491 1.00 59.75 82 ASN A O 1
ATOM 608 N N . ASP A 1 83 ? 48.267 12.519 -63.469 1.00 56.16 83 ASP A N 1
ATOM 609 C CA . ASP A 1 83 ? 47.039 13.129 -62.933 1.00 56.16 83 ASP A CA 1
ATOM 610 C C . ASP A 1 83 ? 46.025 12.080 -62.453 1.00 56.16 83 ASP A C 1
ATOM 612 O O . ASP A 1 83 ? 45.347 12.268 -61.442 1.00 56.16 83 ASP A O 1
ATOM 616 N N . ARG A 1 84 ? 45.975 10.916 -63.117 1.00 60.03 84 ARG A N 1
ATOM 617 C CA . ARG A 1 84 ? 45.119 9.790 -62.696 1.00 60.03 84 ARG A CA 1
ATOM 618 C C . ARG A 1 84 ? 45.552 9.229 -61.344 1.00 60.03 84 ARG A C 1
ATOM 620 O O . ARG A 1 84 ? 44.710 9.030 -60.471 1.00 60.03 84 ARG A O 1
ATOM 627 N N . SER A 1 85 ? 46.861 9.082 -61.132 1.00 70.00 85 SER A N 1
ATOM 628 C CA . SER A 1 85 ? 47.401 8.605 -59.855 1.00 70.00 85 SER A CA 1
ATOM 629 C C . SER A 1 85 ? 47.069 9.548 -58.691 1.00 70.00 85 SER A C 1
ATOM 631 O O . SER A 1 85 ? 46.709 9.092 -57.607 1.00 70.00 85 SER A O 1
ATOM 633 N N . ALA A 1 86 ? 47.098 10.866 -58.920 1.00 74.31 86 ALA A N 1
ATOM 634 C CA . ALA A 1 86 ? 46.774 11.861 -57.901 1.00 74.31 86 ALA A CA 1
ATOM 635 C C . ALA A 1 86 ? 45.296 11.790 -57.479 1.00 74.31 86 ALA A C 1
ATOM 637 O O . ALA A 1 86 ? 44.991 11.821 -56.285 1.00 74.31 86 ALA A O 1
ATOM 638 N N . THR A 1 87 ? 44.382 11.622 -58.442 1.00 81.19 87 THR A N 1
ATOM 639 C CA . THR A 1 87 ? 42.944 11.484 -58.152 1.00 81.19 87 THR A CA 1
ATOM 640 C C . THR A 1 87 ? 42.617 10.198 -57.388 1.00 81.19 87 THR A C 1
ATOM 642 O O . THR A 1 87 ? 41.830 10.228 -56.440 1.00 81.19 87 THR A O 1
ATOM 645 N N . GLU A 1 88 ? 43.271 9.081 -57.717 1.00 82.69 88 GLU A N 1
ATOM 646 C CA . GLU A 1 88 ? 43.115 7.815 -56.992 1.00 82.69 88 GLU A CA 1
ATOM 647 C C . GLU A 1 88 ? 43.596 7.937 -55.538 1.00 82.69 88 GLU A C 1
ATOM 649 O O . GLU A 1 88 ? 42.865 7.584 -54.609 1.00 82.69 88 GLU A O 1
ATOM 654 N N . TRP A 1 89 ? 44.767 8.537 -55.306 1.00 84.31 89 TRP A N 1
ATOM 655 C CA . TRP A 1 89 ? 45.267 8.812 -53.954 1.00 84.31 89 TRP A CA 1
ATOM 656 C C . TRP A 1 89 ? 44.333 9.718 -53.144 1.00 84.31 89 TRP A C 1
ATOM 658 O O . TRP A 1 89 ? 44.119 9.481 -51.950 1.00 84.31 89 TRP A O 1
ATOM 668 N N . GLU A 1 90 ? 43.737 10.732 -53.772 1.00 88.25 90 GLU A N 1
ATOM 669 C CA . GLU A 1 90 ? 42.788 11.620 -53.101 1.00 88.25 90 GLU A CA 1
ATOM 670 C C . GLU A 1 90 ? 41.508 10.877 -52.681 1.00 88.25 90 GLU A C 1
ATOM 672 O O . GLU A 1 90 ? 41.033 11.046 -51.551 1.00 88.25 90 GLU A O 1
ATOM 677 N N . THR A 1 91 ? 40.969 10.014 -53.550 1.00 91.00 91 THR A N 1
ATOM 678 C CA . THR A 1 91 ? 39.790 9.189 -53.225 1.00 91.00 91 THR A CA 1
ATOM 679 C C . THR A 1 91 ? 40.071 8.211 -52.086 1.00 91.00 91 THR A C 1
ATOM 681 O O . THR A 1 91 ? 39.302 8.169 -51.124 1.00 91.00 91 THR A O 1
ATOM 684 N N . LEU A 1 92 ? 41.218 7.524 -52.107 1.00 91.69 92 LEU A N 1
ATOM 685 C CA . LEU A 1 92 ? 41.641 6.613 -51.039 1.00 91.69 92 LEU A CA 1
ATOM 686 C C . LEU A 1 92 ? 41.796 7.330 -49.691 1.00 91.69 92 LEU A C 1
ATOM 688 O O . LEU A 1 92 ? 41.395 6.810 -48.647 1.00 91.69 92 LEU A O 1
ATOM 692 N N . MET A 1 93 ? 42.344 8.549 -49.685 1.00 92.00 93 MET A N 1
ATOM 693 C CA . MET A 1 93 ? 42.484 9.336 -48.457 1.00 92.00 93 MET A CA 1
ATOM 694 C C . MET A 1 93 ? 41.132 9.823 -47.923 1.00 92.00 93 MET A C 1
ATOM 696 O O . MET A 1 93 ? 40.934 9.851 -46.704 1.00 92.00 93 MET A O 1
ATOM 700 N N . LYS A 1 94 ? 40.181 10.171 -48.801 1.00 93.38 94 LYS A N 1
ATOM 701 C CA . LYS A 1 94 ? 38.799 10.499 -48.409 1.00 93.38 94 LYS A CA 1
ATOM 702 C C . LYS A 1 94 ? 38.086 9.283 -47.821 1.00 93.38 94 LYS A C 1
ATOM 704 O O . LYS A 1 94 ? 37.481 9.403 -46.757 1.00 93.38 94 LYS A O 1
ATOM 709 N N . GLU A 1 95 ? 38.220 8.117 -48.445 1.00 92.94 95 GLU A N 1
ATOM 710 C CA . GLU A 1 95 ? 37.633 6.868 -47.955 1.00 92.94 95 GLU A CA 1
ATOM 711 C C . GLU A 1 95 ? 38.228 6.459 -46.601 1.00 92.94 95 GLU A C 1
ATOM 713 O O . GLU A 1 95 ? 37.489 6.151 -45.666 1.00 92.94 95 GLU A O 1
ATOM 718 N N . ARG A 1 96 ? 39.555 6.551 -46.433 1.00 93.81 96 ARG A N 1
ATOM 719 C CA . ARG A 1 96 ? 40.217 6.284 -45.147 1.00 93.81 96 ARG A CA 1
ATOM 720 C C . ARG A 1 96 ? 39.708 7.216 -44.045 1.00 93.81 96 ARG A C 1
ATOM 722 O O . ARG A 1 96 ? 39.414 6.743 -42.949 1.00 93.81 96 ARG A O 1
ATOM 729 N N . LYS A 1 97 ? 39.563 8.516 -44.330 1.00 94.19 97 LYS A N 1
ATOM 730 C CA . LYS A 1 97 ? 38.999 9.489 -43.377 1.00 94.19 97 LYS A CA 1
ATOM 731 C C . LYS A 1 97 ? 37.541 9.171 -43.036 1.00 94.19 97 LYS A C 1
ATOM 733 O O . LYS A 1 97 ? 37.170 9.249 -41.870 1.00 94.19 97 LYS A O 1
ATOM 738 N N . ALA A 1 98 ? 36.726 8.795 -44.020 1.00 94.25 98 ALA A N 1
ATOM 739 C CA . ALA A 1 98 ? 35.335 8.403 -43.792 1.00 94.25 98 ALA A CA 1
ATOM 740 C C . ALA A 1 98 ? 35.240 7.134 -42.930 1.00 94.25 98 ALA A C 1
ATOM 742 O O . ALA A 1 98 ? 34.481 7.096 -41.964 1.00 94.25 98 ALA A O 1
ATOM 743 N N . LYS A 1 99 ? 36.076 6.130 -43.216 1.00 94.94 99 LYS A N 1
ATOM 744 C CA . LYS A 1 99 ? 36.166 4.897 -42.429 1.00 94.94 99 LYS A CA 1
ATOM 745 C C . LYS A 1 99 ? 36.588 5.172 -40.989 1.00 94.94 99 LYS A C 1
ATOM 747 O O . LYS A 1 99 ? 36.013 4.589 -40.078 1.00 94.94 99 LYS A O 1
ATOM 752 N N . GLN A 1 100 ? 37.544 6.076 -40.779 1.00 95.75 100 GLN A N 1
ATOM 753 C CA . GLN A 1 100 ? 37.972 6.465 -39.439 1.00 95.75 100 GLN A CA 1
ATOM 754 C C . GLN A 1 100 ? 36.828 7.112 -38.639 1.00 95.75 100 GLN A C 1
ATOM 756 O O . GLN A 1 100 ? 36.554 6.676 -37.522 1.00 95.75 100 GLN A O 1
ATOM 761 N N . ARG A 1 101 ? 36.092 8.065 -39.229 1.00 95.44 101 ARG A N 1
ATOM 762 C CA . ARG A 1 101 ? 34.916 8.669 -38.571 1.00 95.44 101 ARG A CA 1
ATOM 763 C C . ARG A 1 101 ? 33.857 7.626 -38.229 1.00 95.44 101 ARG A C 1
ATOM 765 O O . ARG A 1 101 ? 33.381 7.588 -37.103 1.00 95.44 101 ARG A O 1
ATOM 772 N N . ALA A 1 102 ? 33.563 6.717 -39.159 1.00 95.38 102 ALA A N 1
ATOM 773 C CA . ALA A 1 102 ? 32.622 5.631 -38.908 1.00 95.38 102 ALA A CA 1
ATOM 774 C C . ALA A 1 102 ? 33.083 4.723 -37.751 1.00 95.38 102 ALA A C 1
ATOM 776 O O . ALA A 1 102 ? 32.269 4.300 -36.934 1.00 95.38 102 ALA A O 1
ATOM 777 N N . THR A 1 103 ? 34.386 4.432 -37.632 1.00 95.25 103 THR A N 1
ATOM 778 C CA . THR A 1 103 ? 34.901 3.651 -36.494 1.00 95.25 103 THR A CA 1
ATOM 779 C C . THR A 1 103 ? 34.802 4.398 -35.165 1.00 95.25 103 THR A C 1
ATOM 781 O O . THR A 1 103 ? 34.474 3.777 -34.153 1.00 95.25 103 THR A O 1
ATOM 784 N N . GLU A 1 104 ? 35.030 5.713 -35.163 1.00 96.38 104 GLU A N 1
ATOM 785 C CA . GLU A 1 104 ? 34.882 6.569 -33.982 1.00 96.38 104 GLU A CA 1
ATOM 786 C C . GLU A 1 104 ? 33.410 6.635 -33.540 1.00 96.38 104 GLU A C 1
ATOM 788 O O . GLU A 1 104 ? 33.109 6.352 -32.380 1.00 96.38 104 GLU A O 1
ATOM 793 N N . GLU A 1 105 ? 32.477 6.861 -34.467 1.00 96.88 105 GLU A N 1
ATOM 794 C CA . GLU A 1 105 ? 31.030 6.842 -34.206 1.00 96.88 105 GLU A CA 1
ATOM 795 C C . GLU A 1 105 ? 30.560 5.484 -33.668 1.00 96.88 105 GLU A C 1
ATOM 797 O O . GLU A 1 105 ? 29.842 5.416 -32.670 1.00 96.88 105 GLU A O 1
ATOM 802 N N . VAL A 1 106 ? 31.015 4.375 -34.260 1.00 97.06 106 VAL A N 1
ATOM 803 C CA . VAL A 1 106 ? 30.696 3.030 -33.758 1.00 97.06 106 VAL A CA 1
ATOM 804 C C . VAL A 1 106 ? 31.239 2.822 -32.343 1.00 97.06 106 VAL A C 1
ATOM 806 O O . VAL A 1 106 ? 30.571 2.192 -31.518 1.00 97.06 106 VAL A O 1
ATOM 809 N N . SER A 1 107 ? 32.434 3.331 -32.034 1.00 96.62 107 SER A N 1
ATOM 810 C CA . SER A 1 107 ? 33.001 3.233 -30.686 1.00 96.62 107 SER A CA 1
ATOM 811 C C . SER A 1 107 ? 32.189 4.033 -29.662 1.00 96.62 107 SER A C 1
ATOM 813 O O . SER A 1 107 ? 31.889 3.512 -28.583 1.00 96.62 107 SER A O 1
ATOM 815 N N . GLN A 1 108 ? 31.735 5.231 -30.040 1.00 97.56 108 GLN A N 1
ATOM 816 C CA . GLN A 1 108 ? 30.898 6.096 -29.216 1.00 97.56 108 GLN A CA 1
ATOM 817 C C . GLN A 1 108 ? 29.532 5.452 -28.946 1.00 97.56 108 GLN A C 1
ATOM 819 O O . GLN A 1 108 ? 29.129 5.296 -27.793 1.00 97.56 108 GLN A O 1
ATOM 824 N N . LEU A 1 109 ? 28.861 4.957 -29.990 1.00 96.88 109 LEU A N 1
ATOM 825 C CA . LEU A 1 109 ? 27.577 4.264 -29.860 1.00 96.88 109 LEU A CA 1
ATOM 826 C C . LEU A 1 109 ? 27.685 3.003 -28.992 1.00 96.88 109 LEU A C 1
ATOM 828 O O . LEU A 1 109 ? 26.791 2.710 -28.198 1.00 96.88 109 LEU A O 1
ATOM 832 N N . ARG A 1 110 ? 28.793 2.255 -29.084 1.00 97.56 110 ARG A N 1
ATOM 833 C CA . ARG A 1 110 ? 29.044 1.102 -28.201 1.00 97.56 110 ARG A CA 1
ATOM 834 C C . ARG A 1 110 ? 29.200 1.520 -26.742 1.00 97.56 110 ARG A C 1
ATOM 836 O O . ARG A 1 110 ? 28.720 0.811 -25.854 1.00 97.56 110 ARG A O 1
ATOM 843 N N . TYR A 1 111 ? 29.870 2.639 -26.480 1.00 97.50 111 TYR A N 1
ATOM 844 C CA . TYR A 1 111 ? 30.014 3.176 -25.129 1.00 97.50 111 TYR A CA 1
ATOM 845 C C . TYR A 1 111 ? 28.658 3.599 -24.545 1.00 97.50 111 TYR A C 1
ATOM 847 O O . TYR A 1 111 ? 28.309 3.206 -23.425 1.00 97.50 111 TYR A O 1
ATOM 855 N N . GLU A 1 112 ? 27.857 4.324 -25.322 1.00 97.62 112 GLU A N 1
ATOM 856 C CA . GLU A 1 112 ? 26.516 4.760 -24.925 1.00 97.62 112 GLU A CA 1
ATOM 857 C C . GLU A 1 112 ? 25.585 3.572 -24.676 1.00 97.62 112 GLU A C 1
ATOM 859 O O . GLU A 1 112 ? 24.932 3.506 -23.633 1.00 97.62 112 GLU A O 1
ATOM 864 N N . LEU A 1 113 ? 25.593 2.571 -25.562 1.00 97.19 113 LEU A N 1
ATOM 865 C CA . LEU A 1 113 ? 24.789 1.359 -25.409 1.00 97.19 113 LEU A CA 1
ATOM 866 C C . LEU A 1 113 ? 25.150 0.586 -24.134 1.00 97.19 113 LEU A C 1
ATOM 868 O O . LEU A 1 113 ? 24.263 0.135 -23.406 1.00 97.19 113 LEU A O 1
ATOM 872 N N . ASN A 1 114 ? 26.441 0.470 -23.816 1.00 97.12 114 ASN A N 1
ATOM 873 C CA . ASN A 1 114 ? 26.885 -0.164 -22.574 1.00 97.12 114 ASN A CA 1
ATOM 874 C C . ASN A 1 114 ? 26.459 0.630 -21.331 1.00 97.12 114 ASN A C 1
ATOM 876 O O . ASN A 1 114 ? 26.071 0.038 -20.322 1.00 97.12 114 ASN A O 1
ATOM 880 N N . THR A 1 115 ? 26.499 1.959 -21.401 1.00 97.88 115 THR A N 1
ATOM 881 C CA . THR A 1 115 ? 26.065 2.837 -20.308 1.00 97.88 115 THR A CA 1
ATOM 882 C C . THR A 1 115 ? 24.561 2.722 -20.076 1.00 97.88 115 THR A C 1
ATOM 884 O O . THR A 1 115 ? 24.120 2.515 -18.944 1.00 97.88 115 THR A O 1
ATOM 887 N N . LEU A 1 116 ? 23.767 2.763 -21.147 1.00 97.62 116 LEU A N 1
ATOM 888 C CA . LEU A 1 116 ? 22.321 2.563 -21.085 1.00 97.62 116 LEU A CA 1
ATOM 889 C C . LEU A 1 116 ? 21.970 1.188 -20.520 1.00 97.62 116 LEU A C 1
ATOM 891 O O . LEU A 1 116 ? 21.100 1.097 -19.657 1.00 97.62 116 LEU A O 1
ATOM 895 N N . ARG A 1 117 ? 22.686 0.134 -20.926 1.00 97.81 117 ARG A N 1
ATOM 896 C CA . ARG A 1 117 ? 22.487 -1.214 -20.387 1.00 97.81 117 ARG A CA 1
ATOM 897 C C . ARG A 1 117 ? 22.707 -1.267 -18.874 1.00 97.81 117 ARG A C 1
ATOM 899 O O . ARG A 1 117 ? 21.829 -1.734 -18.159 1.00 97.81 117 ARG A O 1
ATOM 906 N N . ARG A 1 118 ? 23.815 -0.710 -18.373 1.00 96.88 118 ARG A N 1
ATOM 907 C CA . ARG A 1 118 ? 24.086 -0.639 -16.923 1.00 96.88 118 ARG A CA 1
ATOM 908 C C . ARG A 1 118 ? 23.020 0.162 -16.174 1.00 96.88 118 ARG A C 1
ATOM 910 O O . ARG A 1 118 ? 22.603 -0.233 -15.090 1.00 96.88 118 ARG A O 1
ATOM 917 N N . ASN A 1 119 ? 22.556 1.266 -16.757 1.00 98.00 119 ASN A N 1
ATOM 918 C CA . ASN A 1 119 ? 21.493 2.081 -16.169 1.00 98.00 119 ASN A CA 1
ATOM 919 C C . ASN A 1 119 ? 20.160 1.326 -16.102 1.00 98.00 119 ASN A C 1
ATOM 921 O O . ASN A 1 119 ? 19.436 1.448 -15.114 1.00 98.00 119 ASN A O 1
ATOM 925 N N . ILE A 1 120 ? 19.838 0.544 -17.133 1.00 97.50 120 ILE A N 1
ATOM 926 C CA . ILE A 1 120 ? 18.655 -0.317 -17.162 1.00 97.50 120 ILE A CA 1
ATOM 927 C C . ILE A 1 120 ? 18.763 -1.398 -16.082 1.00 97.50 120 ILE A C 1
ATOM 929 O O . ILE A 1 120 ? 17.838 -1.538 -15.284 1.00 97.50 120 ILE A O 1
ATOM 933 N N . ASP A 1 121 ? 19.900 -2.091 -15.990 1.00 96.94 121 ASP A N 1
ATOM 934 C CA . ASP A 1 121 ? 20.136 -3.122 -14.972 1.00 96.94 121 ASP A CA 1
ATOM 935 C C . ASP A 1 121 ? 20.000 -2.540 -13.552 1.00 96.94 121 ASP A C 1
ATOM 937 O O . ASP A 1 121 ? 19.284 -3.085 -12.710 1.00 96.94 121 ASP A O 1
ATOM 941 N N . ALA A 1 122 ? 20.587 -1.365 -13.299 1.00 96.94 122 ALA A N 1
ATOM 942 C CA . ALA A 1 122 ? 20.467 -0.673 -12.016 1.00 96.94 122 ALA A CA 1
ATOM 943 C C . ALA A 1 122 ? 19.017 -0.270 -11.688 1.00 96.94 122 ALA A C 1
ATOM 945 O O . ALA A 1 122 ? 18.598 -0.336 -10.529 1.00 96.94 122 ALA A O 1
ATOM 946 N N . ARG A 1 123 ? 18.227 0.141 -12.690 1.00 97.38 123 ARG A N 1
ATOM 947 C CA . ARG A 1 123 ? 16.799 0.448 -12.508 1.00 97.38 123 ARG A CA 1
ATOM 948 C C . ARG A 1 123 ? 15.986 -0.802 -12.185 1.00 97.38 123 ARG A C 1
ATOM 950 O O . ARG A 1 123 ? 15.114 -0.720 -11.324 1.00 97.38 123 ARG A O 1
ATOM 957 N N . TYR A 1 124 ? 16.281 -1.941 -12.812 1.00 97.19 124 TYR A N 1
ATOM 958 C CA . TYR A 1 124 ? 15.616 -3.206 -12.489 1.00 97.19 124 TYR A CA 1
ATOM 959 C C . TYR A 1 124 ? 15.882 -3.641 -11.049 1.00 97.19 124 TYR A C 1
ATOM 961 O O . TYR A 1 124 ? 14.934 -3.962 -10.338 1.00 97.19 124 TYR A O 1
ATOM 969 N N . VAL A 1 125 ? 17.132 -3.553 -10.586 1.00 97.31 125 VAL A N 1
ATOM 970 C CA . VAL A 1 125 ? 17.479 -3.868 -9.190 1.00 97.31 125 VAL A CA 1
ATOM 971 C C . VAL A 1 125 ? 16.734 -2.953 -8.214 1.00 97.31 125 VAL A C 1
ATOM 973 O O . VAL A 1 125 ? 16.145 -3.428 -7.245 1.00 97.31 125 VAL A O 1
ATOM 976 N N . LYS A 1 126 ? 16.693 -1.640 -8.478 1.00 97.31 126 LYS A N 1
ATOM 977 C CA . LYS A 1 126 ? 15.926 -0.697 -7.643 1.00 97.31 126 LYS A CA 1
ATOM 978 C C . LYS A 1 126 ? 14.436 -1.031 -7.617 1.00 97.31 126 LYS A C 1
ATOM 980 O O . LYS A 1 126 ? 13.826 -0.998 -6.552 1.00 97.31 126 LYS A O 1
ATOM 985 N N . LYS A 1 127 ? 13.855 -1.369 -8.771 1.00 97.56 127 LYS A N 1
ATOM 986 C CA . LYS A 1 127 ? 12.450 -1.772 -8.871 1.00 97.56 127 LYS A CA 1
ATOM 987 C C . LYS A 1 127 ? 12.170 -3.014 -8.027 1.00 97.56 127 LYS A C 1
ATOM 989 O O . LYS A 1 127 ? 11.213 -3.007 -7.266 1.00 97.56 127 LYS A O 1
ATOM 994 N N . GLU A 1 128 ? 13.025 -4.029 -8.107 1.00 97.50 128 GLU A N 1
ATOM 995 C CA . GLU A 1 128 ? 12.874 -5.259 -7.327 1.00 97.50 128 GLU A CA 1
ATOM 996 C C . GLU A 1 128 ? 12.943 -4.994 -5.812 1.00 97.50 128 GLU A C 1
ATOM 998 O O . GLU A 1 128 ? 12.157 -5.547 -5.044 1.00 97.50 128 GLU A O 1
ATOM 1003 N N . ILE A 1 129 ? 13.837 -4.103 -5.368 1.00 97.69 129 ILE A N 1
ATOM 1004 C CA . ILE A 1 129 ? 13.913 -3.683 -3.960 1.00 97.69 129 ILE A CA 1
ATOM 1005 C C . ILE A 1 129 ? 12.611 -3.004 -3.526 1.00 97.69 129 ILE A C 1
ATOM 1007 O O . ILE A 1 129 ? 12.067 -3.348 -2.476 1.00 97.69 129 ILE A O 1
ATOM 1011 N N . HIS A 1 130 ? 12.090 -2.074 -4.330 1.00 97.12 130 HIS A N 1
ATOM 1012 C CA . HIS A 1 130 ? 10.831 -1.398 -4.021 1.00 97.12 130 HIS A CA 1
ATOM 1013 C C . HIS A 1 130 ? 9.647 -2.367 -3.997 1.00 97.12 130 HIS A C 1
ATOM 1015 O O . HIS A 1 130 ? 8.863 -2.322 -3.059 1.00 97.12 130 HIS A O 1
ATOM 1021 N N . GLU A 1 131 ? 9.550 -3.291 -4.954 1.00 97.38 131 GLU A N 1
ATOM 1022 C CA . GLU A 1 131 ? 8.497 -4.314 -4.976 1.00 97.38 131 GLU A CA 1
ATOM 1023 C C . GLU A 1 131 ? 8.530 -5.191 -3.713 1.00 97.38 131 GLU A C 1
ATOM 1025 O O . GLU A 1 131 ? 7.484 -5.447 -3.112 1.00 97.38 131 GLU A O 1
ATOM 1030 N N . ARG A 1 132 ? 9.723 -5.585 -3.241 1.00 97.19 132 ARG A N 1
ATOM 1031 C CA . ARG A 1 132 ? 9.870 -6.319 -1.971 1.00 97.19 132 ARG A CA 1
ATOM 1032 C C . ARG A 1 132 ? 9.453 -5.484 -0.761 1.00 97.19 132 ARG A C 1
ATOM 1034 O O . ARG A 1 132 ? 8.763 -5.997 0.117 1.00 97.19 132 ARG A O 1
ATOM 1041 N N . GLN A 1 133 ? 9.846 -4.211 -0.709 1.00 97.56 133 GLN A N 1
ATOM 1042 C CA . GLN A 1 133 ? 9.447 -3.302 0.371 1.00 97.56 133 GLN A CA 1
ATOM 1043 C C . GLN A 1 133 ? 7.930 -3.096 0.399 1.00 97.56 133 GLN A C 1
ATOM 1045 O O . GLN A 1 133 ? 7.325 -3.149 1.468 1.00 97.56 133 GLN A O 1
ATOM 1050 N N . THR A 1 134 ? 7.302 -2.915 -0.765 1.00 97.25 134 THR A N 1
ATOM 1051 C CA . THR A 1 134 ? 5.848 -2.790 -0.883 1.00 97.25 134 THR A CA 1
ATOM 1052 C C . THR A 1 134 ? 5.149 -4.053 -0.394 1.00 97.25 134 THR A C 1
ATOM 1054 O O . TH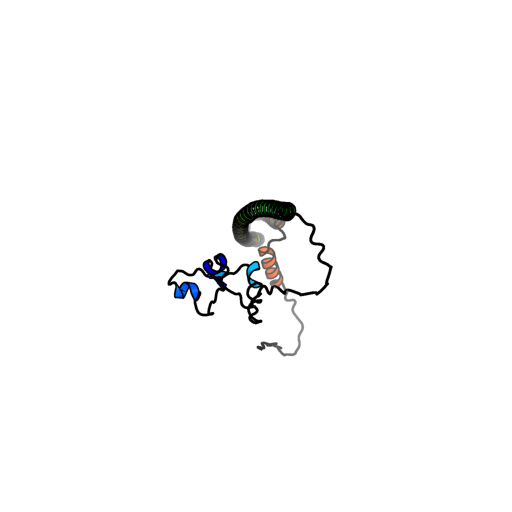R A 1 134 ? 4.237 -3.944 0.420 1.00 97.25 134 THR A O 1
ATOM 1057 N N . ALA A 1 135 ? 5.606 -5.240 -0.801 1.00 97.00 135 ALA A N 1
ATOM 1058 C CA . ALA A 1 135 ? 5.039 -6.502 -0.326 1.00 97.00 135 ALA A CA 1
ATOM 1059 C C . ALA A 1 135 ? 5.182 -6.666 1.199 1.00 97.00 135 ALA A C 1
ATOM 1061 O O . ALA A 1 135 ? 4.239 -7.076 1.876 1.00 97.00 135 ALA A O 1
ATOM 1062 N N . GLN A 1 136 ? 6.334 -6.290 1.765 1.00 97.62 136 GLN A N 1
ATOM 1063 C CA . GLN A 1 136 ? 6.554 -6.335 3.212 1.00 97.62 136 GLN A CA 1
ATOM 1064 C C . GLN A 1 136 ? 5.625 -5.374 3.966 1.00 97.62 136 GLN A C 1
ATOM 1066 O O . GLN A 1 136 ? 5.066 -5.741 4.999 1.00 97.62 136 GLN A O 1
ATOM 1071 N N . LEU A 1 137 ? 5.454 -4.145 3.469 1.00 97.44 137 LEU A N 1
ATOM 1072 C CA . LEU A 1 137 ? 4.553 -3.165 4.075 1.00 97.44 137 LEU A CA 1
ATOM 1073 C C . LEU A 1 137 ? 3.091 -3.604 3.971 1.00 97.44 137 LEU A C 1
ATOM 1075 O O . LEU A 1 137 ? 2.374 -3.508 4.960 1.00 97.44 137 LEU A O 1
ATOM 1079 N N . GLN A 1 138 ? 2.673 -4.151 2.828 1.00 97.19 138 GLN A N 1
ATOM 1080 C CA . GLN A 1 138 ? 1.333 -4.718 2.657 1.00 97.19 138 GLN A CA 1
ATOM 1081 C C . GLN A 1 138 ? 1.065 -5.849 3.655 1.00 97.19 138 GLN A C 1
ATOM 1083 O O . GLN A 1 138 ? 0.033 -5.833 4.318 1.00 97.19 138 GLN A O 1
ATOM 1088 N N . GLY A 1 139 ? 2.015 -6.773 3.841 1.00 97.12 139 GLY A N 1
ATOM 1089 C CA . GLY A 1 139 ? 1.880 -7.835 4.842 1.00 97.12 139 GLY A CA 1
ATOM 1090 C C . GLY A 1 139 ? 1.808 -7.305 6.280 1.00 97.12 139 GLY A C 1
ATOM 1091 O O . GLY A 1 139 ? 1.044 -7.815 7.094 1.00 97.12 139 GLY A O 1
ATOM 1092 N N . ARG A 1 140 ? 2.561 -6.244 6.605 1.00 97.38 140 ARG A N 1
ATOM 1093 C CA . ARG A 1 140 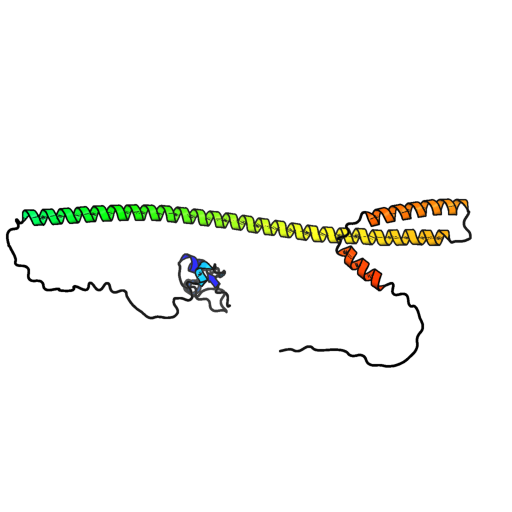? 2.477 -5.591 7.924 1.00 97.38 140 ARG A CA 1
ATOM 1094 C C . ARG A 1 140 ? 1.134 -4.901 8.147 1.00 97.38 140 ARG A C 1
ATOM 1096 O O . ARG A 1 140 ? 0.622 -4.978 9.255 1.00 97.38 140 ARG A O 1
ATOM 1103 N N . ILE A 1 141 ? 0.590 -4.239 7.127 1.00 96.50 141 ILE A N 1
ATOM 1104 C CA . ILE A 1 141 ? -0.727 -3.594 7.198 1.00 96.50 141 ILE A CA 1
ATOM 1105 C C . ILE A 1 141 ? -1.805 -4.648 7.443 1.00 96.50 141 ILE A C 1
ATOM 1107 O O . ILE A 1 141 ? -2.545 -4.510 8.406 1.00 96.50 141 ILE A O 1
ATOM 1111 N N . GLN A 1 142 ? -1.819 -5.735 6.666 1.00 95.44 142 GLN A N 1
ATOM 1112 C CA . GLN A 1 142 ? -2.782 -6.829 6.849 1.00 95.44 142 GLN A CA 1
ATOM 1113 C C . GLN A 1 142 ? -2.734 -7.408 8.263 1.00 95.44 142 GLN A C 1
ATOM 1115 O O . GLN A 1 142 ? -3.766 -7.571 8.905 1.00 95.44 142 GLN A O 1
ATOM 1120 N N . LYS A 1 143 ? -1.530 -7.649 8.791 1.00 96.25 143 LYS A N 1
ATOM 1121 C CA . LYS A 1 143 ? -1.380 -8.131 10.165 1.00 96.25 143 LYS A CA 1
ATOM 1122 C C . LYS A 1 143 ? -1.930 -7.135 11.193 1.00 96.25 143 LYS A C 1
ATOM 1124 O O . LYS A 1 143 ? -2.621 -7.537 12.117 1.00 96.25 143 LYS A O 1
ATOM 1129 N N . LEU A 1 144 ? -1.637 -5.843 11.034 1.00 94.50 144 LEU A N 1
ATOM 1130 C CA . LEU A 1 144 ? -2.161 -4.809 11.931 1.00 94.50 144 LEU A CA 1
ATOM 1131 C C . LEU A 1 144 ? -3.687 -4.690 11.845 1.00 94.50 144 LEU A C 1
ATOM 1133 O O . LEU A 1 144 ? -4.325 -4.445 12.862 1.00 94.50 144 LEU A O 1
ATOM 1137 N N . GLU A 1 145 ? -4.272 -4.877 10.663 1.00 91.44 145 GLU A N 1
ATOM 1138 C CA . GLU A 1 145 ? -5.725 -4.923 10.481 1.00 91.44 145 GLU A CA 1
ATOM 1139 C C . GLU A 1 145 ? -6.340 -6.129 11.210 1.00 91.44 145 GLU A C 1
ATOM 1141 O O . GLU A 1 145 ? -7.341 -5.976 11.906 1.00 91.44 145 GLU A O 1
ATOM 1146 N N . GLU A 1 146 ? -5.730 -7.313 11.116 1.00 91.81 146 GLU A N 1
ATOM 1147 C CA . GLU A 1 146 ? -6.168 -8.515 11.841 1.00 91.81 146 GLU A CA 1
ATOM 1148 C C . GLU A 1 146 ? -6.042 -8.367 13.366 1.00 91.81 146 GLU A C 1
ATOM 1150 O O . GLU A 1 146 ? -6.977 -8.704 14.103 1.00 91.81 146 GLU A O 1
ATOM 1155 N N . ASP A 1 147 ? -4.912 -7.833 13.837 1.00 92.44 147 ASP A N 1
ATOM 1156 C CA . ASP A 1 147 ? -4.662 -7.565 15.255 1.00 92.44 147 ASP A CA 1
ATOM 1157 C C . ASP A 1 147 ? -5.690 -6.548 15.788 1.00 92.44 147 ASP A C 1
ATOM 1159 O O . ASP A 1 147 ? -6.324 -6.783 16.818 1.00 92.44 147 ASP A O 1
ATOM 1163 N N . LEU A 1 148 ? -5.943 -5.463 15.044 1.00 89.31 148 LEU A N 1
ATOM 1164 C CA . LEU A 1 148 ? -6.942 -4.454 15.402 1.00 89.31 148 LEU A CA 1
ATOM 1165 C C . LEU A 1 148 ? -8.354 -5.049 15.467 1.00 89.31 148 LEU A C 1
ATOM 1167 O O . LEU A 1 148 ? -9.073 -4.813 16.435 1.00 89.31 148 LEU A O 1
ATOM 1171 N N . LEU A 1 149 ? -8.754 -5.855 14.478 1.00 87.25 149 LEU A N 1
ATOM 1172 C CA . LEU A 1 149 ? -10.060 -6.525 14.483 1.00 87.25 149 LEU A CA 1
ATOM 1173 C C . LEU A 1 149 ? -10.218 -7.472 15.679 1.00 87.25 149 LEU A C 1
ATOM 1175 O O . LEU A 1 149 ? -11.319 -7.615 16.222 1.00 87.25 149 LEU A O 1
ATOM 1179 N N . THR A 1 150 ? -9.135 -8.130 16.086 1.00 89.19 150 THR A N 1
ATOM 1180 C CA . THR A 1 150 ? -9.122 -9.019 17.252 1.00 89.19 150 THR A CA 1
ATOM 1181 C C . THR A 1 150 ? -9.296 -8.223 18.543 1.00 89.19 150 THR A C 1
ATOM 1183 O O . THR A 1 150 ? -10.163 -8.556 19.353 1.00 89.19 150 THR A O 1
ATOM 1186 N N . GLU A 1 151 ? -8.561 -7.125 18.701 1.00 88.88 151 GLU A N 1
ATOM 1187 C CA . GLU A 1 151 ? -8.688 -6.229 19.853 1.00 88.88 151 GLU A CA 1
ATOM 1188 C C . GLU A 1 151 ? -10.069 -5.566 19.935 1.00 88.88 151 GLU A C 1
ATOM 1190 O O . GLU A 1 151 ? -10.664 -5.489 21.016 1.00 88.88 151 GLU A O 1
ATOM 1195 N N . GLU A 1 152 ? -10.647 -5.163 18.799 1.00 87.00 152 GLU A N 1
ATOM 1196 C CA . GLU A 1 152 ? -12.020 -4.651 18.744 1.00 87.00 152 GLU A CA 1
ATOM 1197 C C . GLU A 1 152 ? -13.026 -5.702 19.235 1.00 87.00 152 GLU A C 1
ATOM 1199 O O . GLU A 1 152 ? -13.891 -5.397 20.060 1.00 87.00 152 GLU A O 1
ATOM 1204 N N . ARG A 1 153 ? -12.903 -6.960 18.788 1.00 86.62 153 ARG A N 1
ATOM 1205 C CA . ARG A 1 153 ? -13.761 -8.065 19.254 1.00 86.62 153 ARG A CA 1
ATOM 1206 C C . ARG A 1 153 ? -13.607 -8.325 20.750 1.00 86.62 153 ARG A C 1
ATOM 1208 O O . ARG A 1 153 ? -14.616 -8.493 21.435 1.00 86.62 153 ARG A O 1
ATOM 1215 N N . ASN A 1 154 ? -12.376 -8.337 21.257 1.00 88.25 154 ASN A N 1
ATOM 1216 C CA . ASN A 1 154 ? -12.091 -8.541 22.678 1.00 88.25 154 ASN A CA 1
ATOM 1217 C C . ASN A 1 154 ? -12.730 -7.436 23.527 1.00 88.25 154 ASN A C 1
ATOM 1219 O O . ASN A 1 154 ? -13.461 -7.720 24.479 1.00 88.25 154 ASN A O 1
ATOM 1223 N N . THR A 1 155 ? -12.533 -6.180 23.122 1.00 86.56 155 THR A N 1
ATOM 1224 C CA . THR A 1 155 ? -13.115 -5.002 23.776 1.00 86.56 155 THR A CA 1
ATOM 1225 C C . THR A 1 155 ? -14.642 -5.065 23.780 1.00 86.56 155 THR A C 1
ATOM 1227 O O . THR A 1 155 ? -15.288 -4.764 24.786 1.00 86.56 155 THR A O 1
ATOM 1230 N N . LEU A 1 156 ? -15.245 -5.506 22.674 1.00 85.25 156 LEU A N 1
ATOM 1231 C CA . LEU A 1 156 ? -16.694 -5.650 22.565 1.00 85.25 156 LEU A CA 1
ATOM 1232 C C . LEU A 1 156 ? -17.252 -6.765 23.439 1.00 85.25 156 LEU A C 1
ATOM 1234 O O . LEU A 1 156 ? -18.260 -6.560 24.112 1.00 85.25 156 LEU A O 1
ATOM 1238 N N . SER A 1 157 ? -16.579 -7.911 23.475 1.00 86.69 157 SER A N 1
ATOM 1239 C CA . SER A 1 157 ? -16.939 -9.021 24.355 1.00 86.69 157 SER A CA 1
ATOM 1240 C C . SER A 1 157 ? -16.899 -8.601 25.827 1.00 86.69 157 SER A C 1
ATOM 1242 O O . SER A 1 157 ? -17.835 -8.882 26.577 1.00 86.69 157 SER A O 1
ATOM 1244 N N . LEU A 1 158 ? -15.851 -7.883 26.246 1.00 87.88 158 LEU A N 1
ATOM 1245 C CA . LEU A 1 158 ? -15.761 -7.342 27.603 1.00 87.88 158 LEU A CA 1
ATOM 1246 C C . LEU A 1 158 ? -16.884 -6.342 27.887 1.00 87.88 158 LEU A C 1
ATOM 1248 O O . LEU A 1 158 ? -17.495 -6.410 28.950 1.00 87.88 158 LEU A O 1
ATOM 1252 N N . GLN A 1 159 ? -17.212 -5.470 26.932 1.00 86.88 159 GLN A N 1
ATOM 1253 C CA . GLN A 1 159 ? -18.306 -4.520 27.108 1.00 86.88 159 GLN A CA 1
ATOM 1254 C C . GLN A 1 159 ? -19.648 -5.208 27.326 1.00 86.88 159 GLN A C 1
ATOM 1256 O O . GLN A 1 159 ? -20.371 -4.813 28.228 1.00 86.88 159 GLN A O 1
ATOM 1261 N N . LEU A 1 160 ? -19.983 -6.215 26.517 1.00 86.88 160 LEU A N 1
ATOM 1262 C CA . LEU A 1 160 ? -21.258 -6.922 26.648 1.00 86.88 160 LEU A CA 1
ATOM 1263 C C . LEU A 1 160 ? -21.380 -7.610 28.013 1.00 86.88 160 LEU A C 1
ATOM 1265 O O . LEU A 1 160 ? -22.460 -7.631 28.594 1.00 86.88 160 LEU A O 1
ATOM 1269 N N . ARG A 1 161 ? -20.268 -8.126 28.553 1.00 88.50 161 ARG A N 1
ATOM 1270 C CA . ARG A 1 161 ? -20.235 -8.672 29.917 1.00 88.50 161 ARG A CA 1
ATOM 1271 C C . ARG A 1 161 ? -20.463 -7.587 30.963 1.00 88.50 161 ARG A C 1
ATOM 1273 O O . ARG A 1 161 ? -21.287 -7.781 31.844 1.00 88.50 161 ARG A O 1
ATOM 1280 N N . ILE A 1 162 ? -19.762 -6.457 30.855 1.00 89.06 162 ILE A N 1
ATOM 1281 C CA . ILE A 1 162 ? -19.924 -5.329 31.783 1.00 89.06 162 ILE A CA 1
ATOM 1282 C C . ILE A 1 162 ? -21.358 -4.800 31.740 1.00 89.06 162 ILE A C 1
ATOM 1284 O O . ILE A 1 162 ? -21.939 -4.577 32.794 1.00 89.06 162 ILE A O 1
ATOM 1288 N N . ASP A 1 163 ? -21.932 -4.636 30.547 1.00 87.38 163 ASP A N 1
ATOM 1289 C CA . ASP A 1 163 ? -23.319 -4.206 30.368 1.00 87.38 163 ASP A CA 1
ATOM 1290 C C . ASP A 1 163 ? -24.275 -5.160 31.096 1.00 87.38 163 ASP A C 1
ATOM 1292 O O . ASP A 1 163 ? -25.060 -4.712 31.922 1.00 87.38 163 ASP A O 1
ATOM 1296 N N . GLY A 1 164 ? -24.126 -6.474 30.891 1.00 87.69 164 GLY A N 1
ATOM 1297 C CA . GLY A 1 164 ? -24.946 -7.470 31.581 1.00 87.69 164 GLY A CA 1
ATOM 1298 C C . GLY A 1 164 ? -24.787 -7.466 33.107 1.00 87.69 164 GLY A C 1
ATOM 1299 O O . GLY A 1 164 ? -25.763 -7.678 33.818 1.00 87.69 164 GLY A O 1
ATOM 1300 N N . GLU A 1 165 ? -23.587 -7.213 33.641 1.00 89.19 165 GLU A N 1
ATOM 1301 C CA . GLU A 1 165 ? -23.394 -7.071 35.094 1.00 89.19 165 GLU A CA 1
ATOM 1302 C C . GLU A 1 165 ? -23.993 -5.766 35.643 1.00 89.19 165 GLU A C 1
ATOM 1304 O O . GLU A 1 165 ? -24.532 -5.753 36.748 1.00 89.19 165 GLU A O 1
ATOM 1309 N N . VAL A 1 166 ? -23.942 -4.673 34.876 1.00 89.50 166 VAL A N 1
ATOM 1310 C CA . VAL A 1 166 ? -24.598 -3.409 35.244 1.00 89.50 166 VAL A CA 1
ATOM 1311 C C . VAL A 1 166 ? -26.119 -3.575 35.251 1.00 89.50 166 VAL A C 1
ATOM 1313 O O . VAL A 1 166 ? -26.758 -3.107 36.189 1.00 89.50 166 VAL A O 1
ATOM 1316 N N . ASP A 1 167 ? -26.685 -4.291 34.281 1.00 87.12 167 ASP A N 1
ATOM 1317 C CA . ASP A 1 167 ? -28.124 -4.568 34.224 1.00 87.12 167 ASP A CA 1
ATOM 1318 C C . ASP A 1 167 ? -28.575 -5.454 35.405 1.00 87.12 167 ASP A C 1
ATOM 1320 O O . ASP A 1 167 ? -29.581 -5.169 36.047 1.00 87.12 167 ASP A O 1
ATOM 1324 N N . LYS A 1 168 ? -27.781 -6.458 35.808 1.00 86.50 168 LYS A N 1
ATOM 1325 C CA . LYS A 1 168 ? -28.070 -7.251 37.024 1.00 86.50 168 LYS A CA 1
ATOM 1326 C C . LYS A 1 168 ? -28.095 -6.408 38.303 1.00 86.50 168 LYS A C 1
ATOM 1328 O O . LYS A 1 168 ? -28.859 -6.705 39.221 1.00 86.50 168 LYS A O 1
ATOM 1333 N N . LEU A 1 169 ? -27.252 -5.375 38.406 1.00 85.06 169 LEU A N 1
ATOM 1334 C CA . LEU A 1 169 ? -27.288 -4.452 39.549 1.00 85.06 169 LEU A CA 1
ATOM 1335 C C . LEU A 1 169 ? -28.590 -3.644 39.579 1.00 85.06 169 LEU A C 1
ATOM 1337 O O . LEU A 1 169 ? -29.071 -3.316 40.664 1.00 85.06 169 LEU A O 1
ATOM 1341 N N . GLU A 1 170 ? -29.166 -3.343 38.414 1.00 84.75 170 GLU A N 1
ATOM 1342 C CA . GLU A 1 170 ? -30.483 -2.719 38.313 1.00 84.75 170 GLU A CA 1
ATOM 1343 C C . GLU A 1 170 ? -31.572 -3.643 38.870 1.00 84.75 170 GLU A C 1
ATOM 1345 O O . GLU A 1 170 ? -32.361 -3.194 39.697 1.00 84.75 170 GLU A O 1
ATOM 1350 N N . ASP A 1 171 ? -31.549 -4.937 38.539 1.00 83.56 171 ASP A N 1
ATOM 1351 C CA . ASP A 1 171 ? -32.501 -5.919 39.082 1.00 83.56 171 ASP A CA 1
ATOM 1352 C C . ASP A 1 171 ? -32.420 -6.032 40.615 1.00 83.56 171 ASP A C 1
ATOM 1354 O O . ASP A 1 171 ? -33.443 -6.074 41.304 1.00 83.56 171 ASP A O 1
ATOM 1358 N N . ILE A 1 172 ? -31.203 -6.023 41.175 1.00 81.06 172 ILE A N 1
ATOM 1359 C CA . ILE A 1 172 ? -30.979 -6.084 42.630 1.00 81.06 172 ILE A CA 1
ATOM 1360 C C . ILE A 1 172 ? -31.549 -4.845 43.335 1.00 81.06 172 ILE A C 1
ATOM 1362 O O . ILE A 1 172 ? -32.089 -4.963 44.436 1.00 81.06 172 ILE A O 1
ATOM 1366 N N . LEU A 1 173 ? -31.487 -3.666 42.706 1.00 79.19 173 LEU A N 1
ATOM 1367 C CA . LEU A 1 173 ? -32.072 -2.437 43.256 1.00 79.19 173 LEU A CA 1
ATOM 1368 C C . LEU A 1 173 ? -33.599 -2.507 43.404 1.00 79.19 173 LEU A C 1
ATOM 1370 O O . LEU A 1 173 ? -34.152 -1.776 44.226 1.00 79.19 173 LEU A O 1
ATOM 1374 N N . TYR A 1 174 ? -34.277 -3.380 42.655 1.00 74.69 174 TYR A N 1
ATOM 1375 C CA . TYR A 1 174 ? -35.728 -3.575 42.742 1.00 74.69 174 TYR A CA 1
ATOM 1376 C C . TYR A 1 174 ? -36.158 -4.644 43.759 1.00 74.69 174 TYR A C 1
ATOM 1378 O O . TYR A 1 174 ? -37.361 -4.821 43.983 1.00 74.69 174 TYR A O 1
ATOM 1386 N N . LEU A 1 175 ? -35.222 -5.334 44.421 1.00 76.12 175 LEU A N 1
ATOM 1387 C CA . LEU A 1 175 ? -35.557 -6.274 45.491 1.00 76.12 175 LEU A CA 1
ATOM 1388 C C . LEU A 1 175 ? -36.066 -5.509 46.728 1.00 76.12 175 LEU A C 1
ATOM 1390 O O . LEU A 1 175 ? -35.376 -4.672 47.309 1.00 76.12 175 LEU A O 1
ATOM 1394 N N . LYS A 1 176 ? -37.312 -5.797 47.124 1.00 60.66 176 LYS A N 1
ATOM 1395 C CA . LYS A 1 176 ? -38.092 -5.040 48.126 1.00 60.66 176 LYS A CA 1
ATOM 1396 C C . LYS A 1 176 ? -37.608 -5.159 49.581 1.00 60.66 176 LYS A C 1
ATOM 1398 O O . LYS A 1 176 ? -38.130 -4.443 50.427 1.00 60.66 176 LYS A O 1
ATOM 1403 N N . GLU A 1 177 ? -36.650 -6.034 49.886 1.00 66.19 177 GLU A N 1
ATOM 1404 C CA . GLU A 1 177 ? -36.306 -6.418 51.271 1.00 66.19 177 GLU A CA 1
ATOM 1405 C C . GLU A 1 177 ? -34.951 -5.891 51.777 1.00 66.19 177 GLU A C 1
ATOM 1407 O O . GLU A 1 177 ? -34.532 -6.203 52.889 1.00 66.19 177 GLU A O 1
ATOM 1412 N N . SER A 1 178 ? -34.245 -5.080 50.994 1.00 66.81 178 SER A N 1
ATOM 1413 C CA . SER A 1 178 ? -32.936 -4.538 51.385 1.00 66.81 178 SER A CA 1
ATOM 1414 C C . SER A 1 178 ? -33.033 -3.261 52.232 1.00 66.81 178 SER A C 1
ATOM 1416 O O . SER A 1 178 ? -33.867 -2.396 51.974 1.00 66.81 178 SER A O 1
ATOM 1418 N N . ASP A 1 179 ? -32.125 -3.118 53.205 1.00 81.75 179 ASP A N 1
ATOM 1419 C CA . ASP A 1 179 ? -31.930 -1.908 54.018 1.00 81.75 179 ASP A CA 1
ATOM 1420 C C . ASP A 1 179 ? -31.812 -0.651 53.129 1.00 81.75 179 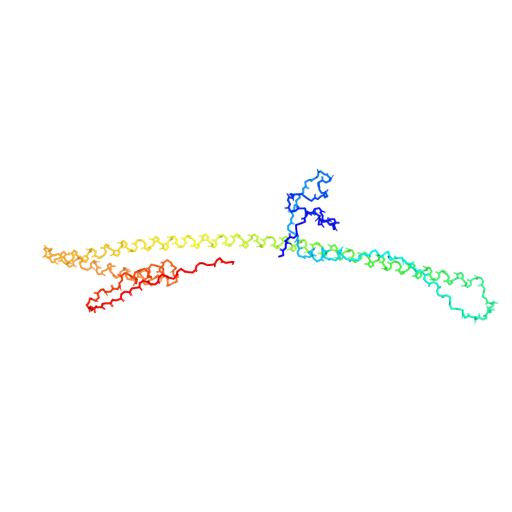ASP A C 1
ATOM 1422 O O . ASP A 1 179 ? -31.027 -0.618 52.175 1.00 81.75 179 ASP A O 1
ATOM 1426 N N . GLY A 1 180 ? -32.573 0.402 53.449 1.00 81.56 180 GLY A N 1
ATOM 1427 C CA . GLY A 1 180 ? -32.620 1.644 52.673 1.00 81.56 180 GLY A CA 1
ATOM 1428 C C . GLY A 1 180 ? -31.261 2.340 52.531 1.00 81.56 180 GLY A C 1
ATOM 1429 O O . GLY A 1 180 ? -31.000 2.971 51.505 1.00 81.56 180 GLY A O 1
ATOM 1430 N N . ARG A 1 181 ? -30.348 2.184 53.503 1.00 84.31 181 ARG A N 1
ATOM 1431 C CA . ARG A 1 181 ? -28.966 2.684 53.369 1.00 84.31 181 ARG A CA 1
ATOM 1432 C C . ARG A 1 181 ? -28.165 1.897 52.335 1.00 84.31 181 ARG A C 1
ATOM 1434 O O . ARG A 1 181 ? -27.406 2.492 51.572 1.00 84.31 181 ARG A O 1
ATOM 1441 N N . VAL A 1 182 ? -28.343 0.578 52.294 1.00 83.00 182 VAL A N 1
ATOM 1442 C CA . VAL A 1 182 ? -27.667 -0.301 51.330 1.00 83.00 182 VAL A CA 1
ATOM 1443 C C . VAL A 1 182 ? -28.204 -0.042 49.923 1.00 83.00 182 VAL A C 1
ATOM 1445 O O . VAL A 1 182 ? -27.410 0.127 49.001 1.00 83.00 182 VAL A O 1
ATOM 1448 N N . GLN A 1 183 ? -29.523 0.101 49.760 1.00 83.56 183 GLN A N 1
ATOM 1449 C CA . GLN A 1 183 ? -30.124 0.465 48.471 1.00 83.56 183 GLN A CA 1
ATOM 1450 C C . GLN A 1 183 ? -29.585 1.789 47.930 1.00 83.56 183 GLN A C 1
ATOM 1452 O O . GLN A 1 183 ? -29.246 1.874 46.750 1.00 83.56 183 GLN A O 1
ATOM 1457 N N . GLN A 1 184 ? -29.464 2.814 48.777 1.00 86.25 184 GLN A N 1
ATOM 1458 C CA . GLN A 1 184 ? -28.945 4.111 48.347 1.00 86.25 184 GLN A CA 1
ATOM 1459 C C . GLN A 1 184 ? -27.488 4.012 47.864 1.00 86.25 184 GLN A C 1
ATOM 1461 O O . GLN A 1 184 ? -27.152 4.548 46.808 1.00 86.25 184 GLN A O 1
ATOM 1466 N N . LEU A 1 185 ? -26.640 3.268 48.581 1.00 86.19 185 LEU A N 1
ATOM 1467 C CA . LEU A 1 185 ? -25.223 3.103 48.243 1.00 86.19 185 LEU A CA 1
ATOM 1468 C C . LEU A 1 185 ? -25.026 2.284 46.953 1.00 86.19 185 LEU A C 1
ATOM 1470 O O . LEU A 1 185 ? -24.195 2.628 46.106 1.00 86.19 185 LEU A O 1
ATOM 1474 N N . VAL A 1 186 ? -25.843 1.244 46.753 1.00 85.69 186 VAL A N 1
ATOM 1475 C CA . VAL A 1 186 ? -25.874 0.469 45.502 1.00 85.69 186 VAL A CA 1
ATOM 1476 C C . VAL A 1 186 ? -26.379 1.336 44.345 1.00 85.69 186 VAL A C 1
ATOM 1478 O O . VAL A 1 186 ? -25.810 1.283 43.257 1.00 85.69 186 VAL A O 1
ATOM 1481 N N . LYS A 1 187 ? -27.381 2.195 44.569 1.00 88.25 187 LYS A N 1
ATOM 1482 C CA . LYS A 1 187 ? -27.954 3.073 43.536 1.00 88.25 187 LYS A CA 1
ATOM 1483 C C . LYS A 1 187 ? -26.955 4.118 43.049 1.00 88.25 187 LYS A C 1
ATOM 1485 O O . LYS A 1 187 ? -26.837 4.343 41.845 1.00 88.25 187 LYS A O 1
ATOM 1490 N N . GLU A 1 188 ? -26.221 4.743 43.964 1.00 89.88 188 GLU A N 1
ATOM 1491 C CA . GLU A 1 188 ? -25.153 5.691 43.630 1.00 89.88 188 GLU A CA 1
ATOM 1492 C C . GLU A 1 188 ? -24.023 5.007 42.849 1.00 89.88 188 GLU A C 1
ATOM 1494 O O . GLU A 1 188 ? -23.602 5.512 41.805 1.00 89.88 188 GLU A O 1
ATOM 1499 N N . SER A 1 189 ? -23.612 3.814 43.289 1.00 88.56 189 SER A N 1
ATOM 1500 C CA . SER A 1 189 ? -22.586 3.010 42.612 1.00 88.56 189 SER A CA 1
ATOM 1501 C C . SER A 1 189 ? -23.021 2.588 41.203 1.00 88.56 189 SER A C 1
ATOM 1503 O O . SER A 1 189 ? -22.272 2.757 40.241 1.00 88.56 189 SER A O 1
ATOM 1505 N N . HIS A 1 190 ? -24.257 2.108 41.054 1.00 91.56 190 HIS A N 1
ATOM 1506 C CA . HIS A 1 190 ? -24.849 1.724 39.774 1.00 91.56 190 HIS A CA 1
ATOM 1507 C C . HIS A 1 190 ? -24.941 2.910 38.802 1.00 91.56 190 HIS A C 1
ATOM 1509 O O . HIS A 1 190 ? -24.553 2.795 37.640 1.00 91.56 190 HIS A O 1
ATOM 1515 N N . ASN A 1 191 ? -25.370 4.085 39.274 1.00 90.25 191 ASN A N 1
ATOM 1516 C CA . ASN A 1 191 ? -25.413 5.295 38.450 1.00 90.25 191 ASN A CA 1
ATOM 1517 C C . ASN A 1 191 ? -24.015 5.750 38.008 1.00 90.25 191 ASN A C 1
ATOM 1519 O O . ASN A 1 191 ? -23.836 6.157 36.854 1.00 90.25 191 ASN A O 1
ATOM 1523 N N . GLY A 1 192 ? -23.023 5.655 38.901 1.00 90.75 192 GLY A N 1
ATOM 1524 C CA . GLY A 1 192 ? -21.617 5.903 38.582 1.00 90.75 192 GLY A CA 1
ATOM 1525 C C . GLY A 1 192 ? -21.107 4.965 37.486 1.00 90.75 192 GLY A C 1
ATOM 1526 O O . GLY A 1 192 ? -20.579 5.429 36.474 1.00 90.75 192 GLY A O 1
ATOM 1527 N N . LEU A 1 193 ? -21.359 3.660 37.625 1.00 91.06 193 LEU A N 1
ATOM 1528 C CA . LEU A 1 193 ? -21.002 2.647 36.627 1.00 91.06 193 LEU A CA 1
ATOM 1529 C C . LEU A 1 193 ? -21.705 2.885 35.282 1.00 91.06 193 LEU A C 1
ATOM 1531 O O . LEU A 1 193 ? -21.038 2.912 34.248 1.00 91.06 193 LEU A O 1
ATOM 1535 N N . LYS A 1 194 ? -23.018 3.163 35.271 1.00 91.69 194 LYS A N 1
ATOM 1536 C CA . LYS A 1 194 ? -23.767 3.517 34.046 1.00 91.69 194 LYS A CA 1
ATOM 1537 C C . LYS A 1 194 ? -23.203 4.758 33.355 1.00 91.69 194 LYS A C 1
ATOM 1539 O O . LYS A 1 194 ? -23.276 4.871 32.129 1.00 91.69 194 LYS A O 1
ATOM 1544 N N . LYS A 1 195 ? -22.676 5.730 34.105 1.00 92.81 195 LYS A N 1
ATOM 1545 C CA . LYS A 1 195 ? -22.023 6.912 33.526 1.00 92.81 195 LYS A CA 1
ATOM 1546 C C . LYS A 1 195 ? -20.701 6.536 32.851 1.00 92.81 195 LYS A C 1
ATOM 1548 O O . LYS A 1 195 ? -20.533 6.847 31.676 1.00 92.81 195 LYS A O 1
ATOM 1553 N N . ILE A 1 196 ? -19.834 5.803 33.549 1.00 89.75 196 ILE A N 1
ATOM 1554 C CA . ILE A 1 196 ? -18.541 5.335 33.020 1.00 89.75 196 ILE A CA 1
ATOM 1555 C C . ILE A 1 196 ? -18.747 4.490 31.755 1.00 89.75 196 ILE A C 1
ATOM 1557 O O . ILE A 1 196 ? -18.110 4.726 30.731 1.00 89.75 196 ILE A O 1
ATOM 1561 N N . VAL A 1 197 ? -19.697 3.552 31.781 1.00 89.50 197 VAL A N 1
ATOM 1562 C CA . VAL A 1 197 ? -20.037 2.711 30.623 1.00 89.50 197 VAL A CA 1
ATOM 1563 C C . VAL A 1 197 ? -20.477 3.546 29.418 1.00 89.50 197 VAL A C 1
ATOM 1565 O O . VAL A 1 197 ? -20.065 3.266 28.292 1.00 89.50 197 VAL A O 1
ATOM 1568 N N . ARG A 1 198 ? -21.287 4.592 29.627 1.00 88.38 198 ARG A N 1
ATOM 1569 C CA . ARG A 1 198 ? -21.702 5.499 28.544 1.00 88.38 198 ARG A CA 1
ATOM 1570 C C . ARG A 1 198 ? -20.526 6.272 27.956 1.00 88.38 198 ARG A C 1
ATOM 1572 O O . ARG A 1 198 ? -20.440 6.370 26.736 1.00 88.38 198 ARG A O 1
ATOM 1579 N N . GLU A 1 199 ? -19.624 6.779 28.790 1.00 89.50 199 GLU A N 1
ATOM 1580 C CA . GLU A 1 199 ? -18.420 7.489 28.337 1.00 89.50 199 GLU A CA 1
ATOM 1581 C C . GLU A 1 199 ? -17.502 6.566 27.520 1.00 89.50 199 GLU A C 1
ATOM 1583 O O . GLU A 1 199 ? -17.076 6.933 26.425 1.00 89.50 199 GLU A O 1
ATOM 1588 N N . ILE A 1 200 ? -17.291 5.326 27.977 1.00 85.19 200 ILE A N 1
ATOM 1589 C CA . ILE A 1 200 ? -16.515 4.310 27.247 1.00 85.19 200 ILE A CA 1
ATOM 1590 C C . ILE A 1 200 ? -17.162 3.974 25.898 1.00 85.19 200 ILE A C 1
ATOM 1592 O O . ILE A 1 200 ? -16.462 3.814 24.899 1.00 85.19 200 ILE A O 1
ATOM 1596 N N . LYS A 1 201 ? -18.495 3.864 25.838 1.00 84.38 201 LYS A N 1
ATOM 1597 C CA . LYS A 1 201 ? -19.225 3.634 24.580 1.00 84.38 201 LYS A CA 1
ATOM 1598 C C . LYS A 1 201 ? -19.107 4.824 23.623 1.00 84.38 201 LYS A C 1
ATOM 1600 O O . LYS A 1 201 ? -18.962 4.605 22.424 1.00 84.38 201 LYS A O 1
ATOM 1605 N N . ALA A 1 202 ? -19.144 6.051 24.142 1.00 83.81 202 ALA A N 1
ATOM 1606 C CA . ALA A 1 202 ? -19.049 7.279 23.354 1.00 83.81 202 ALA A CA 1
ATOM 1607 C C . ALA A 1 202 ? -17.640 7.533 22.792 1.00 83.81 202 ALA A C 1
ATOM 1609 O O . ALA A 1 202 ? -17.514 8.087 21.706 1.00 83.81 202 ALA A O 1
ATOM 1610 N N . ALA A 1 203 ? -16.586 7.096 23.487 1.00 83.06 203 ALA A N 1
ATOM 1611 C CA . ALA A 1 203 ? -15.197 7.252 23.046 1.00 83.06 203 ALA A CA 1
ATOM 1612 C C . ALA A 1 203 ? -14.788 6.307 21.893 1.00 83.06 203 ALA A C 1
ATOM 1614 O O . ALA A 1 203 ? -13.629 6.303 21.477 1.00 83.06 203 ALA A O 1
ATOM 1615 N N . ARG A 1 204 ? -15.704 5.470 21.388 1.00 73.62 204 ARG A N 1
ATOM 1616 C CA . ARG A 1 204 ? -15.376 4.455 20.379 1.00 73.62 204 ARG A CA 1
ATOM 1617 C C . ARG A 1 204 ? -15.267 5.033 18.970 1.00 73.62 204 ARG A C 1
ATOM 1619 O O . ARG A 1 204 ? -16.081 5.877 18.598 1.00 73.62 204 ARG A O 1
ATOM 1626 N N . PRO A 1 205 ? -14.350 4.500 18.142 1.00 72.81 205 PRO A N 1
ATOM 1627 C CA . PRO A 1 205 ? -14.298 4.834 16.726 1.00 72.81 205 PRO A CA 1
ATOM 1628 C C . PRO A 1 205 ? -15.607 4.445 16.025 1.00 72.81 205 PRO A C 1
ATOM 1630 O O . PRO A 1 205 ? -16.012 3.280 16.035 1.00 72.81 205 PRO A O 1
ATOM 1633 N N . SER A 1 206 ? -16.252 5.414 15.376 1.00 67.06 206 SER A N 1
ATOM 1634 C CA . SER A 1 206 ? -17.501 5.233 14.617 1.00 67.06 206 SER A CA 1
ATOM 1635 C C . SER A 1 206 ? -17.351 4.331 13.386 1.00 67.06 206 SER A C 1
ATOM 1637 O O . SER A 1 206 ? -18.343 3.822 12.860 1.00 67.06 206 SER A O 1
ATOM 1639 N N . ASP A 1 207 ? -16.115 4.098 12.941 1.00 67.31 207 ASP A N 1
ATOM 1640 C CA . ASP A 1 207 ? -15.823 3.365 11.713 1.00 67.31 207 ASP A CA 1
ATOM 1641 C C . ASP A 1 207 ? -15.535 1.874 11.896 1.00 67.31 207 ASP A C 1
ATOM 1643 O O . ASP A 1 207 ? -15.421 1.177 10.886 1.00 67.31 207 ASP A O 1
ATOM 1647 N N . SER A 1 208 ? -15.512 1.366 13.136 1.00 69.44 208 SER A N 1
ATOM 1648 C CA . SER A 1 208 ? -15.248 -0.050 13.430 1.00 69.44 208 SER A CA 1
ATOM 1649 C C . SER A 1 208 ? -16.179 -0.985 12.642 1.00 69.44 208 SER A C 1
ATOM 1651 O O . SER A 1 208 ? -17.412 -0.944 12.749 1.00 69.44 208 SER A O 1
ATOM 1653 N N . GLN A 1 209 ? -15.570 -1.872 11.852 1.00 67.12 209 GLN A N 1
ATOM 1654 C CA . GLN A 1 209 ? -16.272 -2.875 11.049 1.00 67.12 209 GLN A CA 1
ATOM 1655 C C . GLN A 1 209 ? -16.992 -3.893 11.948 1.00 67.12 209 GLN A C 1
ATOM 1657 O O . GLN A 1 209 ? -18.106 -4.329 11.646 1.00 67.12 209 GLN A O 1
ATOM 1662 N N . VAL A 1 210 ? -16.376 -4.250 13.081 1.00 66.56 210 VAL A N 1
ATOM 1663 C CA . VAL A 1 210 ? -16.953 -5.176 14.065 1.00 66.56 210 VAL A CA 1
ATOM 1664 C C . VAL A 1 210 ? -18.208 -4.563 14.692 1.00 66.56 210 VAL A C 1
ATOM 1666 O O . VAL A 1 210 ? -19.235 -5.235 14.799 1.00 66.56 210 VAL A O 1
ATOM 1669 N N . MET A 1 211 ? -18.174 -3.265 15.007 1.00 64.19 211 MET A N 1
ATOM 1670 C CA . MET A 1 211 ? -19.333 -2.529 15.521 1.00 64.19 211 MET A CA 1
ATOM 1671 C C . MET A 1 211 ? -20.487 -2.464 14.521 1.00 64.19 211 MET A C 1
ATOM 1673 O O . MET A 1 211 ? -21.630 -2.732 14.892 1.00 64.19 211 MET A O 1
ATOM 1677 N N . LYS A 1 212 ? -20.206 -2.155 13.249 1.00 67.19 212 LYS A N 1
ATOM 1678 C CA . LYS A 1 212 ? -21.227 -2.111 12.185 1.00 67.19 212 LYS A CA 1
ATOM 1679 C C . LYS A 1 212 ? -21.941 -3.461 12.024 1.00 67.19 212 LYS A C 1
ATOM 1681 O O . LYS A 1 212 ? -23.165 -3.502 11.868 1.00 67.19 212 LYS A O 1
ATOM 1686 N N . ASN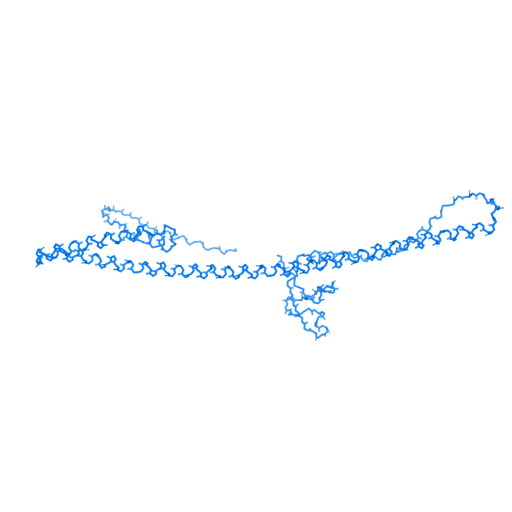 A 1 213 ? -21.205 -4.565 12.137 1.00 63.34 213 ASN A N 1
ATOM 1687 C CA . ASN A 1 213 ? -21.765 -5.914 12.034 1.00 63.34 213 ASN A CA 1
ATOM 1688 C C . ASN A 1 213 ? -22.601 -6.316 13.259 1.00 63.34 213 ASN A C 1
ATOM 1690 O O . ASN A 1 213 ? -23.620 -6.977 13.103 1.00 63.34 213 ASN A O 1
ATOM 1694 N N . ILE A 1 214 ? -22.222 -5.902 14.471 1.00 60.28 214 ILE A N 1
ATOM 1695 C CA . ILE A 1 214 ? -22.989 -6.239 15.681 1.00 60.28 214 ILE A CA 1
ATOM 1696 C C . ILE A 1 214 ? -24.233 -5.353 15.814 1.00 60.28 214 ILE A C 1
ATOM 1698 O O . ILE A 1 214 ? -25.313 -5.880 16.060 1.00 60.28 214 ILE A O 1
ATOM 1702 N N . LEU A 1 215 ? -24.131 -4.041 15.567 1.00 52.47 215 LEU A N 1
ATOM 1703 C CA . LEU A 1 215 ? -25.279 -3.118 15.619 1.00 52.47 215 LEU A CA 1
ATOM 1704 C C . LEU A 1 215 ? -26.376 -3.474 14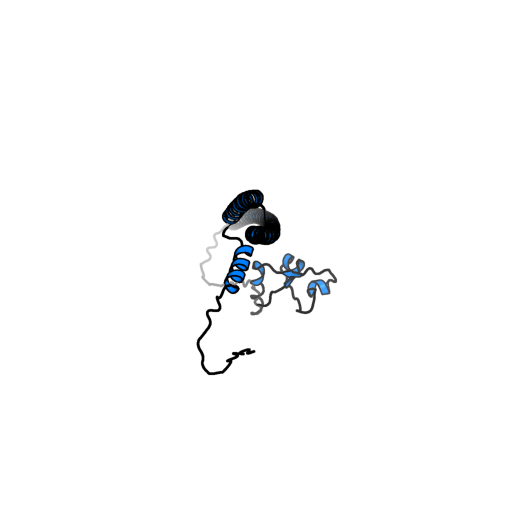.600 1.00 52.47 215 LEU A C 1
ATOM 1706 O O . LEU A 1 215 ? -27.561 -3.248 14.847 1.00 52.47 215 LEU A O 1
ATOM 1710 N N . SER A 1 216 ? -26.001 -4.053 13.456 1.00 51.56 216 SER A N 1
ATOM 1711 C CA . SER A 1 216 ? -26.956 -4.551 12.457 1.00 51.56 216 SER A CA 1
ATOM 1712 C C . SER A 1 216 ? -27.606 -5.890 12.839 1.00 51.56 216 SER A C 1
ATOM 1714 O O . SER A 1 216 ? -28.665 -6.225 12.301 1.00 51.56 216 SER A O 1
ATOM 1716 N N . ILE A 1 217 ? -27.021 -6.639 13.779 1.00 48.44 217 ILE A N 1
ATOM 1717 C CA . ILE A 1 217 ? -27.631 -7.833 14.380 1.00 48.44 217 ILE A CA 1
ATOM 1718 C C . ILE A 1 217 ? -28.574 -7.421 15.516 1.00 48.44 217 ILE A C 1
ATOM 1720 O O . ILE A 1 217 ? -29.711 -7.883 15.545 1.00 48.44 217 ILE A O 1
ATOM 1724 N N . THR A 1 218 ? -28.184 -6.485 16.389 1.00 45.47 218 THR A N 1
ATOM 1725 C CA . THR A 1 218 ? -29.066 -6.002 17.469 1.00 45.47 218 THR A CA 1
ATOM 1726 C C . THR A 1 218 ? -30.279 -5.226 16.955 1.00 45.47 218 THR A C 1
ATOM 1728 O O . THR A 1 218 ? -31.347 -5.338 17.548 1.00 45.47 218 THR A O 1
ATOM 1731 N N . LYS A 1 219 ? -30.192 -4.536 15.805 1.00 44.66 219 LYS A N 1
ATOM 1732 C CA . LYS A 1 219 ? -31.381 -3.963 15.138 1.00 44.66 219 LYS A CA 1
ATOM 1733 C C . LYS A 1 219 ? -32.366 -5.007 14.601 1.00 44.66 219 LYS A C 1
ATOM 1735 O O . LYS A 1 219 ? -33.529 -4.677 14.415 1.00 44.66 219 LYS A O 1
ATOM 1740 N N . ARG A 1 220 ? -31.929 -6.247 14.357 1.00 42.59 220 ARG A N 1
ATOM 1741 C CA . ARG A 1 220 ? -32.812 -7.352 13.942 1.00 42.59 220 ARG A CA 1
ATOM 1742 C C . ARG A 1 220 ? -33.445 -8.109 15.116 1.00 42.59 220 ARG A C 1
ATOM 1744 O O . ARG A 1 220 ? -34.334 -8.909 14.876 1.00 42.59 220 ARG A O 1
ATOM 1751 N N . GLY A 1 221 ? -33.021 -7.844 16.355 1.00 35.25 221 GLY A N 1
ATOM 1752 C CA . GLY A 1 221 ? -33.600 -8.432 17.572 1.00 35.25 221 GLY A CA 1
ATOM 1753 C C . GLY A 1 221 ? -34.670 -7.573 18.260 1.00 35.25 221 GLY A C 1
ATOM 1754 O O . GLY A 1 221 ? -35.230 -8.007 19.256 1.00 35.25 221 GLY A O 1
ATOM 1755 N N . PHE A 1 222 ? -34.950 -6.370 17.747 1.00 37.16 222 PHE A N 1
ATOM 1756 C CA . PHE A 1 222 ? -35.988 -5.459 18.244 1.00 37.16 222 PHE A CA 1
ATOM 1757 C C . PHE A 1 222 ? -36.969 -5.117 17.111 1.00 37.16 222 PHE A C 1
ATOM 1759 O O . PHE A 1 222 ? -37.066 -3.972 16.676 1.00 37.16 222 PHE A O 1
ATOM 1766 N N . GLN A 1 223 ? -37.684 -6.115 16.594 1.00 37.44 223 GLN A N 1
ATOM 1767 C CA . GLN A 1 223 ? -39.044 -5.861 16.121 1.00 37.44 223 GLN A CA 1
ATOM 1768 C C . GLN A 1 223 ? -39.953 -6.181 17.302 1.00 37.44 223 GLN A C 1
ATOM 1770 O O . GLN A 1 223 ? -39.981 -7.313 17.773 1.00 37.44 223 GLN A O 1
ATOM 1775 N N . GLN A 1 224 ? -40.602 -5.149 17.839 1.00 38.19 224 GLN A N 1
ATOM 1776 C CA . GLN A 1 224 ? -41.726 -5.327 18.746 1.00 38.19 224 GLN A CA 1
ATOM 1777 C C . GLN A 1 224 ? -42.787 -6.136 17.997 1.00 38.19 224 GLN A C 1
ATOM 1779 O O . GLN A 1 224 ? -43.264 -5.695 16.952 1.00 38.19 224 GLN A O 1
ATOM 1784 N N . ASP A 1 225 ? -43.123 -7.310 18.528 1.00 36.91 225 ASP A N 1
ATOM 1785 C CA . ASP A 1 225 ? -44.418 -7.939 18.290 1.00 36.91 225 ASP A CA 1
ATOM 1786 C C . ASP A 1 225 ? -45.488 -6.980 18.834 1.00 36.91 225 ASP A C 1
ATOM 1788 O O . ASP A 1 225 ? -45.844 -7.011 20.013 1.00 36.91 225 ASP A O 1
ATOM 1792 N N . GLU A 1 226 ? -45.972 -6.078 17.985 1.00 42.19 226 GLU A N 1
ATOM 1793 C CA . GLU A 1 226 ? -47.306 -5.515 18.148 1.00 42.19 226 GLU A CA 1
ATOM 1794 C C . GLU A 1 226 ? -48.273 -6.484 17.468 1.00 42.19 226 GLU A C 1
ATOM 1796 O O . GLU A 1 226 ? -48.311 -6.614 16.245 1.00 42.19 226 GLU A O 1
ATOM 1801 N N . GLY A 1 227 ? -48.989 -7.248 18.289 1.00 35.19 227 GLY A N 1
ATOM 1802 C CA . GLY A 1 227 ? -49.953 -8.229 17.819 1.00 35.19 227 GLY A CA 1
ATOM 1803 C C . GLY A 1 227 ? -51.207 -7.611 17.195 1.00 35.19 227 GLY A C 1
ATOM 1804 O O . GLY A 1 227 ? -51.625 -6.512 17.551 1.00 35.19 227 GLY A O 1
ATOM 1805 N N . GLY A 1 228 ? -51.862 -8.420 16.358 1.00 32.31 228 GLY A N 1
ATOM 1806 C CA . GLY A 1 228 ? -53.310 -8.382 16.148 1.00 32.31 228 GLY A CA 1
ATOM 1807 C C . GLY A 1 228 ? -53.768 -7.906 14.771 1.00 32.31 228 GLY A C 1
ATOM 1808 O O . GLY A 1 228 ? -53.912 -6.712 14.539 1.00 32.31 228 GLY A O 1
ATOM 1809 N N . GLY A 1 229 ? -54.096 -8.857 13.896 1.00 31.59 229 GLY A N 1
ATOM 1810 C CA . GLY A 1 229 ? -54.819 -8.608 12.651 1.00 31.59 229 GLY A CA 1
ATOM 1811 C C . GLY A 1 229 ? -54.909 -9.878 11.817 1.00 31.59 229 GLY A C 1
ATOM 1812 O O . GLY A 1 229 ? -53.953 -10.239 11.141 1.00 31.59 229 GLY A O 1
ATOM 1813 N N . GLU A 1 230 ? -56.031 -10.573 11.950 1.00 39.06 230 GLU A N 1
ATOM 1814 C CA . GLU A 1 230 ? -56.402 -11.775 11.211 1.00 39.06 230 GLU A CA 1
ATOM 1815 C C . GLU A 1 230 ? -56.403 -11.549 9.686 1.00 39.06 230 GLU A C 1
ATOM 1817 O O . GLU A 1 230 ? -56.734 -10.466 9.206 1.00 39.06 230 GLU A O 1
ATOM 1822 N N . ASP A 1 231 ? -56.105 -12.634 8.968 1.00 41.16 231 ASP A N 1
ATOM 1823 C CA . ASP A 1 231 ? -56.880 -13.164 7.836 1.00 41.16 231 ASP A CA 1
ATOM 1824 C C . ASP A 1 231 ? -56.118 -13.384 6.509 1.00 41.16 231 ASP A C 1
ATOM 1826 O O . ASP A 1 231 ? -55.616 -12.468 5.861 1.00 41.16 231 ASP A O 1
ATOM 1830 N N . ASP A 1 232 ? -56.079 -14.676 6.173 1.00 41.50 232 ASP A N 1
ATOM 1831 C CA . ASP A 1 232 ? -55.966 -15.373 4.894 1.00 41.50 232 ASP A CA 1
ATOM 1832 C C . ASP A 1 232 ? -54.858 -15.100 3.856 1.00 41.50 232 ASP A C 1
ATOM 1834 O O . ASP A 1 232 ? -54.714 -14.036 3.259 1.00 41.50 232 ASP A O 1
ATOM 1838 N N . GLY A 1 233 ? -54.214 -16.210 3.462 1.00 34.88 233 GLY A N 1
ATOM 1839 C CA . GLY A 1 233 ? -54.023 -16.479 2.033 1.00 34.88 233 GLY A CA 1
ATOM 1840 C C . GLY A 1 233 ? -52.592 -16.498 1.492 1.00 34.88 233 GLY A C 1
ATOM 1841 O O . GLY A 1 233 ? -52.237 -15.677 0.661 1.00 34.88 233 GLY A O 1
ATOM 1842 N N . ASP A 1 234 ? -51.833 -17.518 1.887 1.00 37.22 234 ASP A N 1
ATOM 1843 C CA . ASP A 1 234 ? -51.201 -18.474 0.966 1.00 37.22 234 ASP A CA 1
ATOM 1844 C C . ASP A 1 234 ? -50.103 -18.045 -0.055 1.00 37.22 234 ASP A C 1
ATOM 1846 O O . ASP A 1 234 ? -50.098 -17.004 -0.704 1.00 37.22 234 ASP A O 1
ATOM 1850 N N . VAL A 1 235 ? -49.212 -19.016 -0.286 1.00 37.97 235 VAL A N 1
ATOM 1851 C CA . VAL A 1 235 ? -48.235 -19.158 -1.387 1.00 37.97 235 VAL A CA 1
ATOM 1852 C C . VAL A 1 235 ? -46.870 -18.453 -1.277 1.00 37.97 235 VAL A C 1
ATOM 1854 O O . VAL A 1 235 ? -46.550 -17.422 -1.869 1.00 37.97 235 VAL A O 1
ATOM 1857 N N . ILE A 1 236 ? -45.972 -19.218 -0.657 1.00 39.38 236 ILE A N 1
ATOM 1858 C CA . ILE A 1 236 ? -44.528 -19.304 -0.902 1.00 39.38 236 ILE A CA 1
ATOM 1859 C C . ILE A 1 236 ? -44.208 -19.251 -2.411 1.00 39.38 236 ILE A C 1
ATOM 1861 O O . ILE A 1 236 ? -44.519 -20.184 -3.152 1.00 39.38 236 ILE A O 1
ATOM 1865 N N . ARG A 1 237 ? -43.461 -18.233 -2.865 1.00 36.03 237 ARG A N 1
ATOM 1866 C CA . ARG A 1 237 ? -42.788 -18.254 -4.177 1.00 36.03 237 ARG A CA 1
ATOM 1867 C C . ARG A 1 237 ? -41.273 -18.343 -4.007 1.00 36.03 237 ARG A C 1
ATOM 1869 O O . ARG A 1 237 ? -40.563 -17.344 -3.949 1.00 36.03 237 ARG A O 1
ATOM 1876 N N . VAL A 1 238 ? -40.778 -19.579 -3.959 1.00 35.78 238 VAL A N 1
ATOM 1877 C CA . VAL A 1 238 ? -39.356 -19.907 -4.123 1.00 35.78 238 VAL A CA 1
ATOM 1878 C C . VAL A 1 238 ? -38.951 -19.585 -5.559 1.00 35.78 238 VAL A C 1
ATOM 1880 O O . VAL A 1 238 ? -39.396 -20.258 -6.486 1.00 35.78 238 VAL A O 1
ATOM 1883 N N . ASN A 1 239 ? -38.086 -18.590 -5.764 1.00 30.22 239 ASN A N 1
ATOM 1884 C CA . ASN A 1 239 ? -37.488 -18.345 -7.075 1.00 30.22 239 ASN A CA 1
ATOM 1885 C C . ASN A 1 239 ? -36.090 -18.980 -7.136 1.00 30.22 239 ASN A C 1
ATOM 1887 O O . ASN A 1 239 ? -35.068 -18.339 -6.901 1.00 30.22 239 ASN A O 1
ATOM 1891 N N . LYS A 1 240 ? -36.060 -20.283 -7.441 1.00 43.00 240 LYS A N 1
ATOM 1892 C CA . LYS A 1 240 ? -34.892 -20.956 -8.022 1.00 43.00 240 LYS A CA 1
ATOM 1893 C C . LYS A 1 240 ? -34.777 -20.480 -9.464 1.00 43.00 240 LYS A C 1
ATOM 1895 O O . LYS A 1 240 ? -35.636 -20.855 -10.249 1.00 43.00 240 LYS A O 1
ATOM 1900 N N . HIS A 1 241 ? -33.721 -19.762 -9.831 1.00 36.19 241 HIS A N 1
ATOM 1901 C CA . HIS A 1 241 ? -33.185 -19.811 -11.194 1.00 36.19 241 HIS A CA 1
ATOM 1902 C C . HIS A 1 241 ? -31.661 -19.911 -11.130 1.00 36.19 241 HIS A C 1
ATOM 1904 O O . HIS A 1 241 ? -30.933 -18.936 -10.982 1.00 36.19 241 HIS A O 1
ATOM 1910 N N . GLN A 1 242 ? -31.223 -21.163 -11.217 1.00 39.09 242 GLN A N 1
ATOM 1911 C CA . GLN A 1 242 ? -29.888 -21.604 -11.569 1.00 39.09 242 GLN A CA 1
ATOM 1912 C C . GLN A 1 242 ? -29.995 -22.079 -13.031 1.00 39.09 242 GLN A C 1
ATOM 1914 O O . GLN A 1 242 ? -30.751 -23.001 -13.325 1.00 39.09 242 GLN A O 1
ATOM 1919 N N . ARG A 1 243 ? -29.289 -21.411 -13.941 1.00 37.91 243 ARG A N 1
ATOM 1920 C CA . ARG A 1 243 ? -28.934 -21.836 -15.312 1.00 37.91 243 ARG A CA 1
ATOM 1921 C C . ARG A 1 243 ? -27.499 -21.326 -15.457 1.00 37.91 243 ARG A C 1
ATOM 1923 O O . ARG A 1 243 ? -27.296 -20.133 -15.277 1.00 37.91 243 ARG A O 1
ATOM 1930 N N . ILE A 1 244 ? -26.440 -22.134 -15.495 1.00 37.25 244 ILE A N 1
ATOM 1931 C CA . ILE A 1 244 ? -26.101 -23.168 -16.486 1.00 37.25 244 ILE A CA 1
ATOM 1932 C C . ILE A 1 244 ? -26.569 -22.754 -17.878 1.00 37.25 244 ILE A C 1
ATOM 1934 O O . ILE A 1 244 ? -27.684 -23.082 -18.274 1.00 37.25 244 ILE A O 1
ATOM 1938 N N . GLU A 1 245 ? -25.723 -21.976 -18.548 1.00 47.00 245 GLU A N 1
ATOM 1939 C CA . GLU A 1 245 ? -25.019 -22.362 -19.781 1.00 47.00 245 GLU A CA 1
ATOM 1940 C C . GLU A 1 245 ? -23.666 -21.637 -19.833 1.00 47.00 245 GLU A C 1
ATOM 1942 O O . GLU A 1 245 ? -23.608 -20.468 -19.384 1.00 47.00 245 GLU A O 1
#

Secondary structure (DSSP, 8-state):
-PPPEEEHHHHHHT------TT-SS-HHHHHTT----EEEPPGGGTGGGTTTSS--------------------------HHHHHHHHHHHHHHHHHHHHHHHHHHHHHHHHHHHHHHHHHHHHHHHHHHHHHHHHHHHHHHHHHHHHHHHHHHHHHHHHHHHHHHHHHHHHHT-TTS-HHHHHHHHHHHHHHHHHHHHHHHTS-TT-HHHHHHHHHHTTS------------------------

Sequence (245 aa):
MKEKLACSRCISSGAECQTTTTRKSCDRCTKQKVSCSLVKAPPSHQTSLQLFGRSGVTQAEVSTSSQQHGRNVEREIGGSANDRSATEWETLMKERKAKQRATEEVSQLRYELNTLRRNIDARYVKKEIHERQTAQLQGRIQKLEEDLLTEERNTLSLQLRIDGEVDKLEDILYLKESDGRVQQLVKESHNGLKKIVREIKAARPSDSQVMKNILSITKRGFQQDEGGGEDDGDVIRVNKHQRIE

Foldseek 3Di:
DDQDKAWPVCVVVVHDFDDDPPDPATPVCVVVVHDTDIDRDPPVCVVVVPPPPDDDDDDPDPPPPPDDDDDDDDDPPDDDPVVVVVVVVVVVVVVVVVVVVVVVVVVVVVVVVVVVVVVVVVVVVVVVVVVVVVVVVVVVVVVVVVVVLVVVVVVVVVLVVLVVVLVVLVVVLPPPPDDPVVSVVSVVVSVVSVVVSVVVVVPDDPPRPVVVVVVVVVVVVDDDPPDDDDDDDDDDDDDDDDDDD